Protein AF-A0A847HMD3-F1 (afdb_monomer_lite)

Radius of gyration: 17.91 Å; chains: 1; bounding box: 44×32×48 Å

pLDDT: mean 96.01, std 4.34, range [58.34, 98.62]

Secondary structure (DSSP, 8-state):
-HHHHHHHHHHHHHTTTHHHHHHHHHS---GGGS--HHHHHHHHHHHTTTTTTS-HHHHHHHHHHHHHTT-SSPPP---HHHHHHHHHHHHHHHHHHHHHHHHHHHHHHTT---TTTTTT----SS--HHHHHHHHTT-PPPGGG--SHHHHHHHHHHGGGG---HHHHHHHHHTTHHHHHHTTS---HHHHHHHHHHHHHHHHHHH--

Structure (mmCIF, N/CA/C/O backbone):
data_AF-A0A847HMD3-F1
#
_entry.id   AF-A0A847HMD3-F1
#
loop_
_atom_site.group_PDB
_atom_site.id
_atom_site.type_symbol
_atom_site.label_atom_id
_atom_site.label_alt_id
_atom_site.label_comp_id
_atom_site.label_asym_id
_atom_site.label_entity_id
_atom_site.label_seq_id
_atom_site.pdbx_PDB_ins_code
_atom_site.Cartn_x
_atom_site.Cartn_y
_atom_site.Cartn_z
_atom_site.occupancy
_atom_site.B_iso_or_equiv
_atom_site.auth_seq_id
_atom_site.auth_comp_id
_atom_site.auth_asym_id
_atom_site.auth_atom_id
_atom_site.pdbx_PDB_model_num
ATOM 1 N N . MET A 1 1 ? 3.300 -3.252 -25.009 1.00 58.34 1 MET A N 1
ATOM 2 C CA . MET A 1 1 ? 2.277 -4.109 -24.366 1.00 58.34 1 MET A CA 1
ATOM 3 C C . MET A 1 1 ? 2.834 -5.435 -23.845 1.00 58.34 1 MET A C 1
ATOM 5 O O . MET A 1 1 ? 2.879 -5.593 -22.638 1.00 58.34 1 MET A O 1
ATOM 9 N N . TYR A 1 2 ? 3.293 -6.387 -24.680 1.00 67.75 2 TYR A N 1
ATOM 10 C CA . TYR A 1 2 ? 3.859 -7.655 -24.161 1.00 67.75 2 TYR A CA 1
ATOM 11 C C . TYR A 1 2 ? 5.160 -7.479 -23.364 1.00 67.75 2 TYR A C 1
ATOM 13 O O . TYR A 1 2 ? 5.435 -8.282 -22.480 1.00 67.75 2 TYR A O 1
ATOM 21 N N . ASN A 1 3 ? 5.959 -6.454 -23.680 1.00 87.19 3 ASN A N 1
ATOM 22 C CA . ASN A 1 3 ? 7.186 -6.174 -22.939 1.00 87.19 3 ASN A CA 1
ATOM 23 C C . ASN A 1 3 ? 6.890 -5.548 -21.568 1.00 87.19 3 ASN A C 1
ATOM 25 O O . ASN A 1 3 ? 7.409 -6.023 -20.571 1.00 87.19 3 ASN A O 1
ATOM 29 N N . ASP A 1 4 ? 5.976 -4.575 -21.505 1.00 92.31 4 ASP A N 1
ATOM 30 C CA . ASP A 1 4 ? 5.599 -3.887 -20.256 1.00 92.31 4 ASP A CA 1
ATOM 31 C C . ASP A 1 4 ? 5.065 -4.862 -19.201 1.00 92.31 4 ASP A C 1
ATOM 33 O O . ASP A 1 4 ? 5.473 -4.823 -18.046 1.00 92.31 4 ASP A O 1
ATOM 37 N N . LEU A 1 5 ? 4.219 -5.815 -19.611 1.00 95.19 5 LEU A N 1
ATOM 38 C CA . LEU A 1 5 ? 3.721 -6.852 -18.703 1.00 95.19 5 LEU A CA 1
ATOM 39 C C . LEU A 1 5 ? 4.860 -7.694 -18.114 1.00 95.19 5 LEU A C 1
ATOM 41 O O . LEU A 1 5 ? 4.866 -7.951 -16.916 1.00 95.19 5 LEU A O 1
ATOM 45 N N . ARG A 1 6 ? 5.856 -8.068 -18.925 1.00 96.88 6 ARG A N 1
ATOM 46 C CA . ARG A 1 6 ? 7.016 -8.834 -18.446 1.00 96.88 6 ARG A CA 1
ATOM 47 C C . ARG A 1 6 ? 7.884 -8.017 -17.496 1.00 96.88 6 ARG A C 1
ATOM 49 O O . ARG A 1 6 ? 8.376 -8.562 -16.518 1.00 96.88 6 ARG A O 1
ATOM 56 N N . LEU A 1 7 ? 8.078 -6.726 -17.764 1.00 97.81 7 LEU A N 1
ATOM 57 C CA . LEU A 1 7 ? 8.838 -5.847 -16.871 1.00 97.81 7 LEU A CA 1
ATOM 58 C C . LEU A 1 7 ? 8.126 -5.676 -15.525 1.00 97.81 7 LEU A C 1
ATOM 60 O O . LEU A 1 7 ? 8.775 -5.766 -14.483 1.00 97.81 7 LEU A O 1
ATOM 64 N N . ALA A 1 8 ? 6.800 -5.517 -15.537 1.00 98.00 8 ALA A N 1
ATOM 65 C CA . ALA A 1 8 ? 5.988 -5.497 -14.325 1.00 98.00 8 ALA A CA 1
ATOM 66 C C . ALA A 1 8 ? 6.085 -6.820 -13.543 1.00 98.00 8 ALA A C 1
ATOM 68 O O . ALA A 1 8 ? 6.293 -6.792 -12.333 1.00 98.00 8 ALA A O 1
ATOM 69 N N . GLU A 1 9 ? 6.007 -7.970 -14.221 1.00 97.81 9 GLU A N 1
ATOM 70 C CA . GLU A 1 9 ? 6.179 -9.295 -13.603 1.00 97.81 9 GLU A CA 1
ATOM 71 C C . GLU A 1 9 ? 7.573 -9.470 -12.987 1.00 97.81 9 GLU A C 1
ATOM 73 O O . GLU A 1 9 ? 7.697 -9.992 -11.881 1.00 97.81 9 GLU A O 1
ATOM 78 N N . ILE A 1 10 ? 8.625 -9.011 -13.670 1.00 98.12 10 ILE A N 1
ATOM 79 C CA . ILE A 1 10 ? 9.997 -9.066 -13.153 1.00 98.12 10 ILE A CA 1
ATOM 80 C C . ILE A 1 10 ? 10.134 -8.186 -11.906 1.00 98.12 10 ILE A C 1
ATOM 82 O O . ILE A 1 10 ? 10.692 -8.634 -10.904 1.00 98.12 10 ILE A O 1
ATOM 86 N N . ALA A 1 11 ? 9.611 -6.957 -11.938 1.00 98.50 11 ALA A N 1
ATOM 87 C CA . ALA A 1 11 ? 9.623 -6.075 -10.776 1.00 98.50 11 ALA A CA 1
ATOM 88 C C . ALA A 1 11 ? 8.851 -6.698 -9.599 1.00 98.50 11 ALA A C 1
ATOM 90 O O . ALA A 1 11 ? 9.377 -6.753 -8.490 1.00 98.50 11 ALA A O 1
ATOM 91 N N . ALA A 1 12 ? 7.662 -7.253 -9.853 1.00 98.31 12 ALA A N 1
ATOM 92 C CA . ALA A 1 12 ? 6.852 -7.937 -8.849 1.00 98.31 12 ALA A CA 1
ATOM 93 C C . ALA A 1 12 ? 7.553 -9.173 -8.265 1.00 98.31 12 ALA A C 1
ATOM 95 O O . ALA A 1 12 ? 7.516 -9.380 -7.056 1.00 98.31 12 ALA A O 1
ATOM 96 N N . LEU A 1 13 ? 8.256 -9.963 -9.079 1.00 98.31 13 LEU A N 1
ATOM 97 C CA . LEU A 1 13 ? 8.990 -11.137 -8.601 1.00 98.31 13 LEU A CA 1
ATOM 98 C C . LEU A 1 13 ? 10.129 -10.766 -7.639 1.00 98.31 13 LEU A C 1
ATOM 100 O O . LEU A 1 13 ? 10.436 -11.530 -6.723 1.00 98.31 13 LEU A O 1
ATOM 104 N N . PHE A 1 14 ? 10.771 -9.616 -7.857 1.00 98.44 14 PHE A N 1
ATOM 105 C CA . PHE A 1 14 ? 11.986 -9.243 -7.136 1.00 98.44 14 PHE A CA 1
ATOM 106 C C . PHE A 1 14 ? 11.813 -8.155 -6.073 1.00 98.44 14 PHE A C 1
ATOM 108 O O . PHE A 1 14 ? 12.763 -7.929 -5.321 1.00 98.44 14 PHE A O 1
ATOM 115 N N . HIS A 1 15 ? 10.660 -7.484 -5.983 1.00 98.56 15 HIS A N 1
ATOM 116 C CA . HIS A 1 15 ? 10.526 -6.283 -5.149 1.00 98.56 15 HIS A CA 1
ATOM 117 C C . HIS A 1 15 ? 10.909 -6.502 -3.678 1.00 98.56 15 HIS A C 1
ATOM 119 O O . HIS A 1 15 ? 11.594 -5.667 -3.086 1.00 98.56 15 HIS A O 1
ATOM 125 N N . ASP A 1 16 ? 10.567 -7.670 -3.133 1.00 98.12 16 ASP A N 1
ATOM 126 C CA . ASP A 1 16 ? 10.704 -7.978 -1.711 1.00 98.12 16 ASP A CA 1
ATOM 127 C C . ASP A 1 16 ? 11.886 -8.908 -1.378 1.00 98.12 16 ASP A C 1
ATOM 129 O O . ASP A 1 16 ? 12.006 -9.411 -0.258 1.00 98.12 16 ASP A O 1
ATOM 133 N N . ILE A 1 17 ? 12.834 -9.132 -2.301 1.00 97.88 17 ILE A N 1
ATOM 134 C CA . ILE A 1 17 ? 13.977 -10.029 -2.019 1.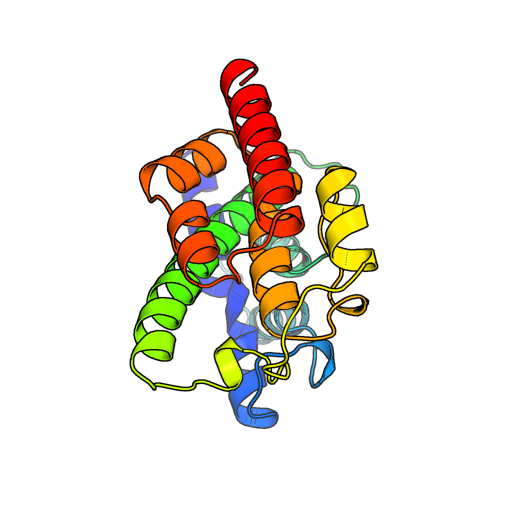00 97.88 17 ILE A CA 1
ATOM 135 C C . ILE A 1 17 ? 14.835 -9.561 -0.833 1.00 97.88 17 ILE A C 1
ATOM 137 O O . ILE A 1 17 ? 15.513 -10.365 -0.188 1.00 97.88 17 ILE A O 1
ATOM 141 N N . GLY A 1 18 ? 14.795 -8.266 -0.507 1.00 97.94 18 GLY A N 1
ATOM 142 C CA . GLY A 1 18 ? 15.459 -7.725 0.676 1.00 97.94 18 GLY A CA 1
ATOM 143 C C . GLY A 1 18 ? 14.906 -8.284 1.991 1.00 97.94 18 GLY A C 1
ATOM 144 O O . GLY A 1 18 ? 15.651 -8.365 2.970 1.00 97.94 18 GLY A O 1
ATOM 145 N N . ARG A 1 19 ? 13.645 -8.742 2.018 1.00 97.19 19 ARG A N 1
ATOM 146 C CA . ARG A 1 19 ? 12.987 -9.306 3.209 1.00 97.19 19 ARG A CA 1
ATOM 147 C C . ARG A 1 19 ? 13.660 -10.572 3.720 1.00 97.19 19 ARG A C 1
ATOM 149 O O . ARG A 1 19 ? 13.710 -10.778 4.933 1.00 97.19 19 ARG A O 1
ATOM 156 N N . PHE A 1 20 ? 14.223 -11.395 2.833 1.00 96.81 20 PHE A N 1
ATOM 157 C CA . PHE A 1 20 ? 14.918 -12.624 3.230 1.00 96.81 20 PHE A CA 1
ATOM 158 C C . PHE A 1 20 ? 16.133 -12.314 4.110 1.00 96.81 20 PHE A C 1
ATOM 160 O O . PHE A 1 20 ? 16.265 -12.851 5.210 1.00 96.81 20 PHE A O 1
ATOM 167 N N . GLU A 1 21 ? 16.988 -11.393 3.664 1.00 97.19 21 GLU A N 1
ATOM 168 C CA . GLU A 1 21 ? 18.159 -10.950 4.427 1.00 97.19 21 GLU A CA 1
ATOM 169 C C . GLU A 1 21 ? 17.758 -10.133 5.659 1.00 97.19 21 GLU A C 1
ATOM 171 O O . GLU A 1 21 ? 18.372 -10.276 6.720 1.00 97.19 21 GLU A O 1
ATOM 176 N N . GLN A 1 22 ? 16.696 -9.327 5.553 1.00 97.38 22 GLN A N 1
ATOM 177 C CA . GLN A 1 22 ? 16.151 -8.564 6.677 1.00 97.38 22 GLN A CA 1
ATOM 178 C C . GLN A 1 22 ? 15.764 -9.503 7.824 1.00 97.38 22 GLN A C 1
ATOM 180 O O . GLN A 1 22 ? 16.230 -9.342 8.957 1.00 97.38 22 GLN A O 1
ATOM 185 N N . PHE A 1 23 ? 14.985 -10.544 7.524 1.00 95.31 23 PHE A N 1
ATOM 186 C CA . PHE A 1 23 ? 14.558 -11.510 8.524 1.00 95.31 23 PHE A CA 1
ATOM 187 C C . PHE A 1 23 ? 15.713 -12.388 9.017 1.00 95.31 23 PHE A C 1
ATOM 189 O O . PHE A 1 23 ? 15.829 -12.613 10.223 1.00 95.31 23 PHE A O 1
ATOM 196 N N . ALA A 1 24 ? 16.597 -12.854 8.128 1.00 96.94 24 ALA A N 1
ATOM 197 C CA . ALA A 1 24 ? 17.736 -13.691 8.506 1.00 96.94 24 ALA A CA 1
ATOM 198 C C . ALA A 1 24 ? 18.663 -12.998 9.519 1.00 96.94 24 ALA A C 1
ATOM 200 O O . ALA A 1 24 ? 19.114 -13.636 10.474 1.00 96.94 24 ALA A O 1
ATOM 201 N N . ARG A 1 25 ? 18.911 -11.693 9.337 1.00 96.81 25 ARG A N 1
ATOM 202 C CA . ARG A 1 25 ? 19.832 -10.908 10.175 1.00 96.81 25 ARG A CA 1
ATOM 203 C C . ARG A 1 25 ? 19.169 -10.301 11.406 1.00 96.81 25 ARG A C 1
ATOM 205 O O . ARG A 1 25 ? 19.783 -10.279 12.468 1.00 96.81 25 ARG A O 1
ATOM 212 N N . HIS A 1 26 ? 17.940 -9.804 11.271 1.00 94.81 26 HIS A N 1
ATOM 213 C CA . HIS A 1 26 ? 17.302 -8.973 12.299 1.00 94.81 26 HIS A CA 1
ATOM 214 C C . HIS A 1 26 ? 16.050 -9.597 12.925 1.00 94.81 26 HIS A C 1
ATOM 216 O O . HIS A 1 26 ? 15.542 -9.055 13.905 1.00 94.81 26 HIS A O 1
ATOM 222 N N . ARG A 1 27 ? 15.547 -10.724 12.394 1.00 92.19 27 ARG A N 1
ATOM 223 C CA . ARG A 1 27 ? 14.331 -11.415 12.875 1.00 92.19 27 ARG A CA 1
ATOM 224 C C . ARG A 1 27 ? 13.102 -10.498 12.951 1.00 92.19 27 ARG A C 1
ATOM 226 O O . ARG A 1 27 ? 12.262 -10.631 13.835 1.00 92.19 27 ARG A O 1
ATOM 233 N N . THR A 1 28 ? 13.005 -9.547 12.027 1.00 92.12 28 THR A N 1
ATOM 234 C CA . THR A 1 28 ? 11.908 -8.579 11.940 1.00 92.12 28 THR A CA 1
ATOM 235 C C . THR A 1 28 ? 11.709 -8.137 10.494 1.00 92.12 28 THR A C 1
ATOM 237 O O . THR A 1 28 ? 12.658 -8.172 9.716 1.00 92.12 28 THR A O 1
ATOM 240 N N . PHE A 1 29 ? 10.496 -7.693 10.161 1.00 92.94 29 PHE A N 1
ATOM 241 C CA . PHE A 1 29 ? 10.168 -7.026 8.894 1.00 92.94 29 PHE A CA 1
ATOM 242 C C . PHE A 1 29 ? 10.073 -5.496 9.037 1.00 92.94 29 PHE A C 1
ATOM 244 O O . PHE A 1 29 ? 9.633 -4.790 8.134 1.00 92.94 29 PHE A O 1
ATOM 251 N N . SER A 1 30 ? 10.460 -4.953 10.195 1.00 92.06 30 SER A N 1
ATOM 252 C CA . SER A 1 30 ? 10.462 -3.510 10.421 1.00 92.06 30 SER A CA 1
ATOM 253 C C . SER A 1 30 ? 11.725 -2.874 9.844 1.00 92.06 30 SER A C 1
ATOM 255 O O . SER A 1 30 ? 12.817 -3.043 10.395 1.00 92.06 30 SER A O 1
ATOM 257 N N . ASP A 1 31 ? 11.568 -2.071 8.792 1.00 93.50 31 ASP A N 1
ATOM 258 C CA . ASP A 1 31 ? 12.662 -1.298 8.189 1.00 93.50 31 ASP A CA 1
ATOM 259 C C . ASP A 1 31 ? 13.308 -0.346 9.202 1.00 93.50 31 ASP A C 1
ATOM 261 O O . ASP A 1 31 ? 14.530 -0.274 9.299 1.00 93.50 31 ASP A O 1
ATOM 265 N N . LYS A 1 32 ? 12.493 0.307 10.043 1.00 91.44 32 LYS A N 1
ATOM 266 C CA . LYS A 1 32 ? 12.955 1.209 11.114 1.00 91.44 32 LYS A CA 1
ATOM 267 C C . LYS A 1 32 ? 13.883 0.516 12.118 1.00 91.44 32 LYS A C 1
ATOM 269 O O . LYS A 1 32 ? 14.771 1.154 12.674 1.00 91.44 32 LYS A O 1
ATOM 274 N N . ARG A 1 33 ? 13.662 -0.776 12.384 1.00 90.94 33 ARG A N 1
ATOM 275 C CA . ARG A 1 33 ? 14.476 -1.582 13.312 1.00 90.94 33 ARG A CA 1
ATOM 276 C C . ARG A 1 33 ? 15.608 -2.342 12.614 1.00 90.94 33 ARG A C 1
ATOM 278 O O . ARG A 1 33 ? 16.330 -3.083 13.281 1.00 90.94 33 ARG A O 1
ATOM 285 N N . SER A 1 34 ? 15.739 -2.205 11.297 1.00 94.81 34 SER A N 1
ATOM 286 C CA . SER A 1 34 ? 16.724 -2.916 10.483 1.00 94.81 34 SER A CA 1
ATOM 287 C C . SER A 1 34 ? 17.268 -2.001 9.378 1.00 94.81 34 SER A C 1
ATOM 289 O O . SER A 1 34 ? 17.936 -1.015 9.679 1.00 94.81 34 SER A O 1
ATOM 291 N N . PHE A 1 35 ? 17.006 -2.324 8.115 1.00 96.62 35 PHE A N 1
ATOM 292 C CA . PHE A 1 35 ? 17.346 -1.535 6.940 1.00 96.62 35 PHE A CA 1
ATOM 293 C C . PHE A 1 35 ? 16.141 -1.466 5.998 1.00 96.62 35 PHE A C 1
ATOM 295 O O . PHE A 1 35 ? 15.247 -2.309 6.065 1.00 96.62 35 PHE A O 1
ATOM 302 N N . ASN A 1 36 ? 16.133 -0.478 5.099 1.00 97.38 36 ASN A N 1
ATOM 303 C CA . ASN A 1 36 ? 15.136 -0.390 4.034 1.00 97.38 36 ASN A CA 1
ATOM 304 C C . ASN A 1 36 ? 15.282 -1.605 3.096 1.00 97.38 36 ASN A C 1
ATOM 306 O O . ASN A 1 36 ? 16.306 -1.758 2.421 1.00 97.38 36 ASN A O 1
ATOM 310 N N . HIS A 1 37 ? 14.277 -2.483 3.091 1.00 98.12 37 HIS A N 1
ATOM 311 C CA . HIS A 1 37 ? 14.321 -3.751 2.358 1.00 98.12 37 HIS A CA 1
ATOM 312 C C . HIS A 1 37 ? 14.329 -3.548 0.838 1.00 98.12 37 HIS A C 1
ATOM 314 O O . HIS A 1 37 ? 15.051 -4.267 0.150 1.00 98.12 37 HIS A O 1
ATOM 320 N N . ALA A 1 38 ? 13.606 -2.551 0.327 1.00 98.06 38 ALA A N 1
ATOM 321 C CA . ALA A 1 38 ? 13.556 -2.219 -1.093 1.00 98.06 38 ALA A CA 1
ATOM 322 C C . ALA A 1 38 ? 14.940 -1.814 -1.624 1.00 98.06 38 ALA A C 1
ATOM 324 O O . ALA A 1 38 ? 15.466 -2.409 -2.568 1.00 98.06 38 ALA A O 1
ATOM 325 N N . ALA A 1 39 ? 15.586 -0.856 -0.952 1.00 97.75 39 ALA A N 1
ATOM 326 C CA . ALA A 1 39 ? 16.922 -0.381 -1.304 1.00 97.75 39 ALA A CA 1
ATOM 327 C C . ALA A 1 39 ? 17.977 -1.493 -1.187 1.00 97.75 39 ALA A C 1
ATOM 329 O O . ALA A 1 39 ? 18.839 -1.639 -2.056 1.00 97.75 39 ALA A O 1
ATOM 330 N N . PHE A 1 40 ? 17.895 -2.313 -0.135 1.00 98.31 40 PHE A N 1
ATOM 331 C CA . PHE A 1 40 ? 18.789 -3.457 0.025 1.00 98.31 40 PHE A CA 1
ATOM 332 C C . PHE A 1 40 ? 18.581 -4.501 -1.084 1.00 98.31 40 PHE A C 1
ATOM 334 O O . PHE A 1 40 ? 19.558 -4.995 -1.647 1.00 98.31 40 PHE A O 1
ATOM 341 N N . GLY A 1 41 ? 17.326 -4.806 -1.430 1.00 98.25 41 GLY A N 1
ATOM 342 C CA . GLY A 1 41 ? 16.969 -5.731 -2.506 1.00 98.25 41 GLY A CA 1
ATOM 343 C C . GLY A 1 41 ? 17.530 -5.290 -3.857 1.00 98.25 41 GLY A C 1
ATOM 344 O O . GLY A 1 41 ? 18.188 -6.079 -4.533 1.00 98.25 41 GLY A O 1
ATOM 345 N N . VAL A 1 42 ? 17.404 -4.006 -4.201 1.00 98.31 42 VAL A N 1
ATOM 346 C CA . VAL A 1 42 ? 18.059 -3.427 -5.390 1.00 98.31 42 VAL A CA 1
ATOM 347 C C . VAL A 1 42 ? 19.574 -3.647 -5.362 1.00 98.31 42 VAL A C 1
ATOM 349 O O . VAL A 1 42 ? 20.151 -4.082 -6.358 1.00 98.31 42 VAL A O 1
ATOM 352 N N . GLY A 1 43 ? 20.224 -3.419 -4.217 1.00 98.31 43 GLY A N 1
ATOM 353 C CA . GLY A 1 43 ? 21.656 -3.683 -4.058 1.00 98.31 43 GLY A CA 1
ATOM 354 C C . GLY A 1 43 ? 22.031 -5.148 -4.318 1.00 98.31 43 GLY A C 1
ATOM 355 O O . GLY A 1 43 ? 23.061 -5.419 -4.938 1.00 98.31 43 GLY A O 1
ATOM 356 N N . VAL A 1 44 ? 21.184 -6.097 -3.903 1.00 98.12 44 VAL A N 1
ATOM 357 C CA . VAL A 1 44 ? 21.357 -7.529 -4.201 1.00 98.12 44 VAL A CA 1
ATOM 358 C C . VAL A 1 44 ? 21.220 -7.805 -5.699 1.00 98.12 44 VAL A C 1
ATOM 360 O O . VAL A 1 44 ? 22.060 -8.525 -6.242 1.00 98.12 44 VAL A O 1
ATOM 363 N N . LEU A 1 45 ? 20.221 -7.230 -6.376 1.00 98.31 45 LEU A N 1
ATOM 364 C CA . LEU A 1 45 ? 20.034 -7.408 -7.823 1.00 98.31 45 LEU A CA 1
ATOM 365 C C . LEU A 1 45 ? 21.242 -6.911 -8.620 1.00 98.31 45 LEU A C 1
ATOM 367 O O . LEU A 1 45 ? 21.738 -7.632 -9.486 1.00 98.31 45 LEU A O 1
ATOM 371 N N . ILE A 1 46 ? 21.730 -5.710 -8.290 1.00 97.88 46 ILE A N 1
ATOM 372 C CA . ILE A 1 46 ? 22.880 -5.081 -8.952 1.00 97.88 46 ILE A CA 1
ATOM 373 C C . ILE A 1 46 ? 24.146 -5.904 -8.710 1.00 97.88 46 ILE A C 1
ATOM 375 O O . ILE A 1 46 ? 24.848 -6.245 -9.654 1.00 97.88 46 ILE A O 1
ATOM 379 N N . LYS A 1 47 ? 24.427 -6.278 -7.456 1.00 98.12 47 LYS A N 1
ATOM 380 C CA . LYS A 1 47 ? 25.645 -7.022 -7.099 1.00 98.12 47 LYS A CA 1
ATOM 381 C C . LYS A 1 47 ? 25.760 -8.375 -7.813 1.00 98.12 47 LYS A C 1
ATOM 383 O O . LYS A 1 47 ? 26.873 -8.859 -7.997 1.00 98.12 47 LYS A O 1
ATOM 388 N N . ASN A 1 48 ? 24.633 -9.007 -8.137 1.00 98.00 48 ASN A N 1
ATOM 389 C CA . ASN A 1 48 ? 24.594 -10.341 -8.739 1.00 98.00 48 ASN A CA 1
ATOM 390 C C . ASN A 1 48 ? 24.265 -10.316 -10.241 1.00 98.00 48 ASN A C 1
ATOM 392 O O . ASN A 1 48 ? 23.972 -11.371 -10.800 1.00 98.00 48 ASN A O 1
ATOM 396 N N . ASP A 1 49 ? 24.269 -9.140 -10.882 1.00 97.25 49 ASP A N 1
ATOM 397 C CA . ASP A 1 49 ? 24.009 -8.976 -12.319 1.00 97.25 49 ASP A CA 1
ATOM 398 C C . ASP A 1 49 ? 22.703 -9.651 -12.794 1.00 97.25 49 ASP A C 1
ATOM 400 O O . ASP A 1 49 ? 22.601 -10.138 -13.926 1.00 97.25 49 ASP A O 1
ATOM 404 N N . VAL A 1 50 ? 21.676 -9.682 -11.930 1.00 98.12 50 VAL A N 1
ATOM 405 C CA . VAL A 1 50 ? 20.432 -10.446 -12.161 1.00 98.12 50 VAL A CA 1
ATOM 406 C C . VAL A 1 50 ? 19.702 -9.963 -13.416 1.00 98.12 50 VAL A C 1
ATOM 408 O O . VAL A 1 50 ? 19.148 -10.764 -14.168 1.00 98.12 50 VAL A O 1
ATOM 411 N N . LEU A 1 51 ? 19.736 -8.653 -13.666 1.00 97.62 51 LEU A N 1
ATOM 412 C CA . LEU A 1 51 ? 19.035 -8.004 -14.775 1.00 97.62 51 LEU A CA 1
ATOM 413 C C . LEU A 1 51 ? 19.920 -7.808 -16.021 1.00 97.62 51 LEU A C 1
ATOM 415 O O . LEU A 1 51 ? 19.491 -7.169 -16.976 1.00 97.62 51 LEU A O 1
ATOM 419 N N . SER A 1 52 ? 21.130 -8.382 -16.052 1.00 96.94 52 SER A N 1
ATOM 420 C CA . SER A 1 52 ? 22.145 -8.157 -17.104 1.00 96.94 52 SER A CA 1
ATOM 421 C C . SER A 1 52 ? 21.713 -8.513 -18.530 1.00 96.94 52 SER A C 1
ATOM 423 O O . SER A 1 52 ? 22.332 -8.068 -19.495 1.00 96.94 52 SER A O 1
ATOM 425 N N . ARG A 1 53 ? 20.656 -9.318 -18.685 1.00 96.12 53 ARG A N 1
ATOM 426 C CA . ARG A 1 53 ? 20.094 -9.698 -19.992 1.00 96.12 53 ARG A CA 1
ATOM 427 C C . ARG A 1 53 ? 19.092 -8.687 -20.551 1.00 96.12 53 ARG A C 1
ATOM 429 O O . ARG A 1 53 ? 18.673 -8.849 -21.693 1.00 96.12 53 ARG A O 1
ATOM 436 N N . LEU A 1 54 ? 18.684 -7.704 -19.753 1.00 96.81 54 LEU A N 1
ATOM 437 C CA . LEU A 1 54 ? 17.733 -6.667 -20.140 1.00 96.81 54 LEU A CA 1
ATOM 438 C C . LEU A 1 54 ? 18.464 -5.435 -20.682 1.00 96.81 54 LEU A C 1
ATOM 440 O O . LEU A 1 54 ? 19.627 -5.189 -20.349 1.00 96.81 54 LEU A O 1
ATOM 444 N N . GLY A 1 55 ? 17.777 -4.640 -21.498 1.00 97.00 55 GLY A N 1
ATOM 445 C CA . GLY A 1 55 ? 18.276 -3.342 -21.943 1.00 97.00 55 GLY A CA 1
ATOM 446 C C . GLY A 1 55 ? 18.442 -2.366 -20.775 1.00 97.00 55 GLY A C 1
ATOM 447 O O . GLY A 1 55 ? 17.768 -2.483 -19.757 1.00 97.00 55 GLY A O 1
ATOM 448 N N . ILE A 1 56 ? 19.321 -1.371 -20.926 1.00 96.69 56 ILE A N 1
ATOM 449 C CA . ILE A 1 56 ? 19.648 -0.404 -19.857 1.00 96.69 56 ILE A CA 1
ATOM 450 C C . ILE A 1 56 ? 18.385 0.264 -19.293 1.00 96.69 56 ILE A C 1
ATOM 452 O O . ILE A 1 56 ? 18.212 0.325 -18.080 1.00 96.69 56 ILE A O 1
ATOM 456 N N . PHE A 1 57 ? 17.475 0.689 -20.171 1.00 97.06 57 PHE A N 1
ATOM 457 C CA . PHE A 1 57 ? 16.209 1.302 -19.772 1.00 97.06 57 PHE A CA 1
ATOM 458 C C . PHE A 1 57 ? 15.314 0.352 -18.961 1.00 97.06 57 PHE A C 1
ATOM 460 O O . PHE A 1 57 ? 14.724 0.744 -17.963 1.00 97.06 57 PHE A O 1
ATOM 467 N N . GLU A 1 58 ? 15.234 -0.918 -19.357 1.00 97.88 58 GLU A N 1
ATOM 468 C CA . GLU A 1 58 ? 14.422 -1.927 -18.670 1.00 97.88 58 GLU A CA 1
ATOM 469 C C . GLU A 1 58 ? 14.968 -2.214 -17.266 1.00 97.88 58 GLU A C 1
ATOM 471 O O . GLU A 1 58 ? 14.202 -2.328 -16.308 1.00 97.88 58 GLU A O 1
ATOM 476 N N . GLN A 1 59 ? 16.298 -2.283 -17.134 1.00 98.06 59 GLN A N 1
ATOM 477 C CA . GLN A 1 59 ? 16.962 -2.418 -15.838 1.00 98.06 59 GLN A CA 1
ATOM 478 C C . GLN A 1 59 ? 16.662 -1.216 -14.939 1.00 98.06 59 GLN A C 1
ATOM 480 O O . GLN A 1 59 ? 16.289 -1.403 -13.782 1.00 98.06 59 GLN A O 1
ATOM 485 N N . GLU A 1 60 ? 16.793 0.003 -15.471 1.00 97.56 60 GLU A N 1
ATOM 486 C CA . GLU A 1 60 ? 16.495 1.237 -14.740 1.00 97.56 60 GLU A CA 1
ATOM 487 C C . GLU A 1 60 ? 15.038 1.269 -14.269 1.00 97.56 60 GLU A C 1
ATOM 489 O O . GLU A 1 60 ? 14.783 1.517 -13.091 1.00 97.56 60 GLU A O 1
ATOM 494 N N . LEU A 1 61 ? 14.093 0.946 -15.152 1.00 98.00 61 LEU A N 1
ATOM 495 C CA . LEU A 1 61 ? 12.667 0.900 -14.844 1.00 98.00 61 LEU A CA 1
ATOM 496 C C . LEU A 1 61 ? 12.360 -0.082 -13.709 1.00 98.00 61 LEU A C 1
ATOM 498 O O . LEU A 1 61 ? 11.651 0.278 -12.764 1.00 98.00 61 LEU A O 1
ATOM 502 N N . ILE A 1 62 ? 12.917 -1.296 -13.753 1.00 98.44 62 ILE A N 1
ATOM 503 C CA . ILE A 1 62 ? 12.736 -2.296 -12.689 1.00 98.44 62 ILE A CA 1
ATOM 504 C C . ILE A 1 62 ? 13.366 -1.808 -11.381 1.00 98.44 62 ILE A C 1
ATOM 506 O O . ILE A 1 62 ? 12.720 -1.859 -10.335 1.00 98.44 62 ILE A O 1
ATOM 510 N N . ILE A 1 63 ? 14.599 -1.297 -11.429 1.00 98.31 63 ILE A N 1
ATOM 511 C CA . ILE A 1 63 ? 15.316 -0.804 -10.247 1.00 98.31 63 ILE A CA 1
ATOM 512 C C . ILE A 1 63 ? 14.557 0.347 -9.584 1.00 98.31 63 ILE A C 1
ATOM 514 O O . ILE A 1 63 ? 14.387 0.329 -8.367 1.00 98.31 63 ILE A O 1
ATOM 518 N N . LYS A 1 64 ? 14.074 1.318 -10.365 1.00 98.00 64 LYS A N 1
ATOM 519 C CA . LYS A 1 64 ? 13.293 2.458 -9.868 1.00 98.00 64 LYS A CA 1
ATOM 520 C C . LYS A 1 64 ? 11.915 2.057 -9.354 1.00 98.00 64 LYS A C 1
ATOM 522 O O . LYS A 1 64 ? 11.423 2.685 -8.422 1.00 98.00 64 LYS A O 1
ATOM 527 N N . SER A 1 65 ? 11.296 1.035 -9.947 1.00 98.25 65 SER A N 1
ATOM 528 C CA . SER A 1 65 ? 10.027 0.481 -9.460 1.00 98.25 65 SER A CA 1
ATOM 529 C C . SER A 1 65 ? 10.213 -0.181 -8.101 1.00 98.25 65 SER A C 1
ATOM 531 O O . SER A 1 65 ? 9.487 0.122 -7.157 1.00 98.25 65 SER A O 1
ATOM 533 N N . ILE A 1 66 ? 11.232 -1.033 -7.975 1.00 98.56 66 ILE A N 1
ATOM 534 C CA . ILE A 1 66 ? 11.529 -1.719 -6.718 1.00 98.56 66 ILE A CA 1
ATOM 535 C C . ILE A 1 66 ? 11.997 -0.722 -5.660 1.00 98.56 66 ILE A C 1
ATOM 537 O O . ILE A 1 66 ? 11.526 -0.792 -4.536 1.00 98.56 66 ILE A O 1
ATOM 541 N N . SER A 1 67 ? 12.888 0.221 -5.960 1.00 97.50 67 SER A N 1
ATOM 542 C CA . SER A 1 67 ? 13.446 1.104 -4.926 1.00 97.50 67 SER A CA 1
ATOM 543 C C . SER A 1 67 ? 12.408 2.006 -4.254 1.00 97.50 67 SER A C 1
ATOM 545 O O . SER A 1 67 ? 12.619 2.388 -3.104 1.00 97.50 67 SER A O 1
ATOM 547 N N . SER A 1 68 ? 11.302 2.329 -4.934 1.00 96.94 68 SER A N 1
ATOM 548 C CA . SER A 1 68 ? 10.271 3.240 -4.431 1.00 96.94 68 SER A CA 1
ATOM 549 C C . SER A 1 68 ? 8.989 2.557 -3.943 1.00 96.94 68 SER A C 1
ATOM 551 O O . SER A 1 68 ? 8.081 3.244 -3.463 1.00 96.94 68 SER A O 1
ATOM 553 N N . HIS A 1 69 ? 8.885 1.223 -4.006 1.00 97.50 69 HIS A N 1
ATOM 554 C CA . HIS A 1 69 ? 7.624 0.541 -3.682 1.00 97.50 69 HIS A CA 1
ATOM 555 C C . HIS A 1 69 ? 7.202 0.694 -2.209 1.00 97.50 69 HIS A C 1
ATOM 557 O O . HIS A 1 69 ? 6.011 0.772 -1.930 1.00 97.50 69 HIS A O 1
ATOM 563 N N . ASN A 1 70 ? 8.153 0.840 -1.278 1.00 95.62 70 ASN A N 1
ATOM 564 C CA . ASN A 1 70 ? 7.876 1.026 0.152 1.00 95.62 70 ASN A CA 1
ATOM 565 C C . ASN A 1 70 ? 7.933 2.493 0.628 1.00 95.62 70 ASN A C 1
ATOM 567 O O . ASN A 1 70 ? 7.853 2.749 1.831 1.00 95.62 70 ASN A O 1
ATOM 571 N N . MET A 1 71 ? 8.127 3.460 -0.277 1.00 94.88 71 MET A N 1
ATOM 572 C CA . MET A 1 71 ? 8.203 4.879 0.093 1.00 94.88 71 MET A CA 1
ATOM 573 C C . MET A 1 71 ? 6.834 5.419 0.519 1.00 94.88 71 MET A C 1
ATOM 575 O O . MET A 1 71 ? 5.803 4.906 0.093 1.00 94.88 71 MET A O 1
ATOM 579 N N . LEU A 1 72 ? 6.803 6.465 1.344 1.00 91.56 72 LEU A N 1
ATOM 580 C CA . LEU A 1 72 ? 5.538 7.118 1.692 1.00 91.56 72 LEU A CA 1
ATOM 581 C C . LEU A 1 72 ? 4.918 7.787 0.458 1.00 91.56 72 LEU A C 1
ATOM 583 O O . LEU A 1 72 ? 3.772 7.518 0.126 1.00 91.56 72 LEU A O 1
ATOM 587 N N . GLU A 1 73 ? 5.722 8.580 -0.244 1.00 92.31 73 GLU A N 1
ATOM 588 C CA . GLU A 1 73 ? 5.359 9.270 -1.479 1.00 92.31 73 GLU A CA 1
ATOM 589 C C . GLU A 1 73 ? 6.322 8.846 -2.587 1.00 92.31 73 GLU A C 1
ATOM 591 O O . GLU A 1 73 ? 7.497 8.556 -2.332 1.00 92.31 73 GLU A O 1
ATOM 596 N N . LEU A 1 74 ? 5.822 8.785 -3.820 1.00 93.56 74 LEU A N 1
ATOM 597 C CA . LEU A 1 74 ? 6.677 8.561 -4.978 1.00 93.56 74 LEU A CA 1
ATOM 598 C C . LEU A 1 74 ? 7.483 9.832 -5.286 1.00 93.56 74 LEU A C 1
ATOM 600 O O . LEU A 1 74 ? 6.927 10.926 -5.199 1.00 93.56 74 LEU A O 1
ATOM 604 N N . PRO A 1 75 ? 8.767 9.705 -5.664 1.00 90.31 75 PRO A N 1
ATOM 605 C CA . PRO A 1 75 ? 9.526 10.844 -6.161 1.00 90.31 75 PRO A CA 1
ATOM 606 C C . PRO A 1 75 ? 8.939 11.344 -7.486 1.00 90.31 75 PRO A C 1
ATOM 608 O O . PRO A 1 75 ? 8.313 10.575 -8.222 1.00 90.31 75 PRO A O 1
ATOM 611 N N . ASP A 1 76 ? 9.211 12.607 -7.815 1.00 92.19 76 ASP A N 1
ATOM 612 C CA . ASP A 1 76 ? 8.965 13.125 -9.158 1.00 92.19 76 ASP A CA 1
ATOM 613 C C . ASP A 1 76 ? 9.728 12.261 -10.172 1.00 92.19 76 ASP A C 1
ATOM 615 O O . ASP A 1 76 ? 10.942 12.064 -10.071 1.00 92.19 76 ASP A O 1
ATOM 619 N N . GLU A 1 77 ? 8.999 11.710 -11.135 1.00 95.56 77 GLU A N 1
ATOM 620 C CA . GLU A 1 77 ? 9.543 10.890 -12.210 1.00 95.56 77 GLU A CA 1
ATOM 621 C C . GLU A 1 77 ? 9.014 11.449 -13.519 1.00 95.56 77 GLU A C 1
ATOM 623 O O . GLU A 1 77 ? 7.799 11.568 -13.682 1.00 95.56 77 GLU A O 1
ATOM 628 N N . ASP A 1 78 ? 9.919 11.787 -14.433 1.00 93.62 78 ASP A N 1
ATOM 629 C CA . ASP A 1 78 ? 9.592 12.378 -15.727 1.00 93.62 78 ASP A CA 1
ATOM 630 C C . ASP A 1 78 ? 9.129 11.299 -16.715 1.00 93.62 78 ASP A C 1
ATOM 632 O O . ASP A 1 78 ? 8.187 11.520 -17.485 1.00 93.62 78 ASP A O 1
ATOM 636 N N . ASP A 1 79 ? 9.727 10.104 -16.655 1.00 96.94 79 ASP A N 1
ATOM 637 C CA . ASP A 1 79 ? 9.409 9.007 -17.564 1.00 96.94 79 ASP A CA 1
ATOM 638 C C . ASP A 1 79 ? 8.057 8.361 -17.222 1.00 96.94 79 ASP A C 1
ATOM 640 O O . ASP A 1 79 ? 7.848 7.774 -16.155 1.00 96.94 79 ASP A O 1
ATOM 644 N N . GLU A 1 80 ? 7.111 8.438 -18.162 1.00 96.38 80 GLU A N 1
ATOM 645 C CA . GLU A 1 80 ? 5.753 7.935 -17.943 1.00 96.38 80 GLU A CA 1
ATOM 646 C C . GLU A 1 80 ? 5.697 6.418 -17.743 1.00 96.38 80 GLU A C 1
ATOM 648 O O . GLU A 1 80 ? 4.830 5.926 -17.016 1.00 96.38 80 GLU A O 1
ATOM 653 N N . SER A 1 81 ? 6.617 5.674 -18.364 1.00 96.25 81 SER A N 1
ATOM 654 C CA . SER A 1 81 ? 6.668 4.216 -18.258 1.00 96.25 81 SER A CA 1
ATOM 655 C C . SER A 1 81 ? 7.183 3.806 -16.886 1.00 96.25 81 SER A C 1
ATOM 657 O O . SER A 1 81 ? 6.597 2.924 -16.257 1.00 96.25 81 SER A O 1
ATOM 659 N N . VAL A 1 82 ? 8.227 4.465 -16.382 1.00 97.88 82 VAL A N 1
ATOM 660 C CA . VAL A 1 82 ? 8.740 4.223 -15.026 1.00 97.88 82 VAL A CA 1
ATOM 661 C C . VAL A 1 82 ? 7.675 4.581 -13.990 1.00 97.88 82 VAL A C 1
ATOM 663 O O . VAL A 1 82 ? 7.346 3.754 -13.135 1.00 97.88 82 VAL A O 1
ATOM 666 N N . ARG A 1 83 ? 7.058 5.761 -14.122 1.00 97.69 83 ARG A N 1
ATOM 667 C CA . ARG A 1 83 ? 5.979 6.221 -13.236 1.00 97.69 83 ARG A CA 1
ATOM 668 C C . ARG A 1 83 ? 4.791 5.256 -13.228 1.00 97.69 83 ARG A C 1
ATOM 670 O O . ARG A 1 83 ? 4.221 4.983 -12.171 1.00 97.69 83 ARG A O 1
ATOM 677 N N . LEU A 1 84 ? 4.421 4.702 -14.385 1.00 97.38 84 LEU A N 1
ATOM 678 C CA . LEU A 1 84 ? 3.385 3.673 -14.489 1.00 97.38 84 LEU A CA 1
ATOM 679 C C . LEU A 1 84 ? 3.749 2.414 -13.685 1.00 97.38 84 LEU A C 1
ATOM 681 O O . LEU A 1 84 ? 2.918 1.934 -12.916 1.00 97.38 84 LEU A O 1
ATOM 685 N N . HIS A 1 85 ? 4.971 1.895 -13.831 1.00 98.19 85 HIS A N 1
ATOM 686 C CA . HIS A 1 85 ? 5.393 0.652 -13.172 1.00 98.19 85 HIS A CA 1
ATOM 687 C C . HIS A 1 85 ? 5.582 0.812 -11.660 1.00 98.19 85 HIS A C 1
ATOM 689 O O . HIS A 1 85 ? 5.187 -0.077 -10.908 1.00 98.19 85 HIS A O 1
ATOM 695 N N . GLN A 1 86 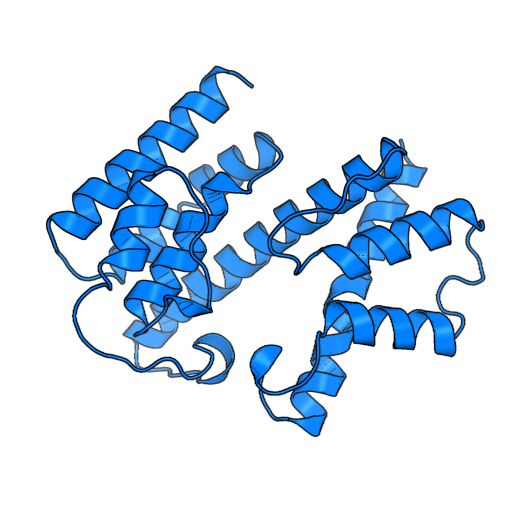? 6.082 1.962 -11.203 1.00 98.31 86 GLN A N 1
ATOM 696 C CA . GLN A 1 86 ? 6.143 2.307 -9.779 1.00 98.31 86 GLN A CA 1
ATOM 697 C C . GLN A 1 86 ? 4.757 2.259 -9.131 1.00 98.31 86 GLN A C 1
ATOM 699 O O . GLN A 1 86 ? 4.550 1.591 -8.117 1.00 98.31 86 GLN A O 1
ATOM 704 N N . ARG A 1 87 ? 3.783 2.936 -9.747 1.00 98.25 87 ARG A N 1
ATOM 705 C CA . ARG A 1 87 ? 2.398 2.973 -9.262 1.00 98.25 87 ARG A CA 1
ATOM 706 C C . ARG A 1 87 ? 1.748 1.592 -9.311 1.00 98.25 87 ARG A C 1
ATOM 708 O O . ARG A 1 87 ? 1.032 1.224 -8.385 1.00 98.25 87 ARG A O 1
ATOM 715 N N . LEU A 1 88 ? 1.997 0.831 -10.380 1.00 98.25 88 LEU A N 1
ATOM 716 C CA . LEU A 1 88 ? 1.428 -0.504 -10.565 1.00 98.25 88 LEU A CA 1
ATOM 717 C C . LEU A 1 88 ? 1.940 -1.478 -9.502 1.00 98.25 88 LEU A C 1
ATOM 719 O O . LEU A 1 88 ? 1.139 -2.181 -8.891 1.00 98.25 88 LEU A O 1
ATOM 723 N N . LEU A 1 89 ? 3.254 -1.488 -9.261 1.00 98.62 89 LEU A N 1
ATOM 724 C CA . 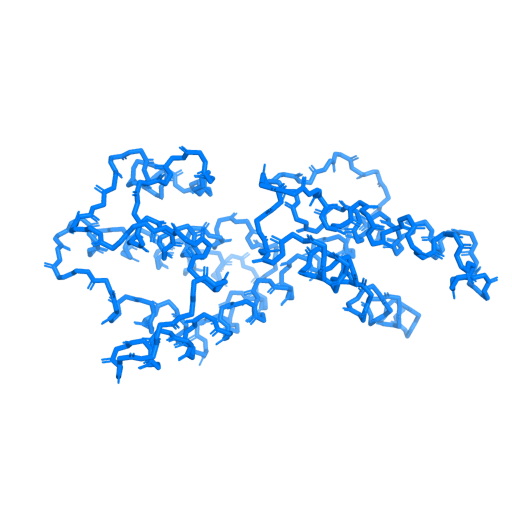LEU A 1 89 ? 3.874 -2.353 -8.263 1.00 98.62 89 LEU A CA 1
ATOM 725 C C . LEU A 1 89 ? 3.355 -2.040 -6.855 1.00 98.62 89 LEU A C 1
ATOM 727 O O . LEU A 1 89 ? 2.972 -2.958 -6.140 1.00 98.62 89 LEU A O 1
ATOM 731 N N . ARG A 1 90 ? 3.262 -0.754 -6.486 1.00 98.25 90 ARG A N 1
ATOM 732 C CA . ARG A 1 90 ? 2.722 -0.324 -5.183 1.00 98.25 90 ARG A CA 1
ATOM 733 C C . ARG A 1 90 ? 1.280 -0.765 -4.964 1.00 98.25 90 ARG A C 1
ATOM 735 O O . ARG A 1 90 ? 0.922 -1.185 -3.870 1.00 98.25 90 ARG A O 1
ATOM 742 N N . ASP A 1 91 ? 0.434 -0.619 -5.977 1.00 98.50 91 ASP A N 1
ATOM 743 C CA . ASP A 1 91 ? -0.969 -1.025 -5.887 1.00 98.50 91 ASP A CA 1
ATOM 744 C C . ASP A 1 91 ? -1.114 -2.551 -5.778 1.00 98.50 91 ASP A C 1
ATOM 746 O O . ASP A 1 91 ? -1.936 -3.034 -4.997 1.00 98.50 91 ASP A O 1
ATOM 750 N N . ALA A 1 92 ? -0.317 -3.304 -6.542 1.00 98.31 92 ALA A N 1
ATOM 751 C CA . ALA A 1 92 ? -0.305 -4.763 -6.492 1.00 98.31 92 ALA A CA 1
ATOM 752 C C . ALA A 1 92 ? 0.180 -5.281 -5.128 1.00 98.31 92 ALA A C 1
ATOM 754 O O . ALA A 1 92 ? -0.485 -6.127 -4.534 1.00 98.31 92 ALA A O 1
ATOM 755 N N . ASP A 1 93 ? 1.268 -4.718 -4.601 1.00 98.56 93 ASP A N 1
ATOM 756 C CA . ASP A 1 93 ? 1.811 -5.072 -3.287 1.00 98.56 93 ASP A CA 1
ATOM 757 C C . ASP A 1 93 ? 0.795 -4.806 -2.161 1.00 98.56 93 ASP A C 1
ATOM 759 O O . ASP A 1 93 ? 0.502 -5.687 -1.356 1.00 98.56 93 ASP A O 1
ATOM 763 N N . LYS A 1 94 ? 0.113 -3.649 -2.166 1.00 98.31 94 LYS A N 1
ATOM 764 C CA . LYS A 1 94 ? -0.974 -3.375 -1.203 1.00 98.31 94 LYS A CA 1
ATOM 765 C C . LYS A 1 94 ? -2.084 -4.428 -1.245 1.00 98.31 94 LYS A C 1
ATOM 767 O O . LYS A 1 94 ? -2.578 -4.823 -0.190 1.00 98.31 94 LYS A O 1
ATOM 772 N N . LEU A 1 95 ? -2.490 -4.887 -2.435 1.00 98.44 95 LEU A N 1
ATOM 773 C CA . LEU A 1 95 ? -3.492 -5.955 -2.574 1.00 98.44 95 LEU A CA 1
ATOM 774 C C . LEU A 1 95 ? -3.025 -7.276 -1.964 1.00 98.44 95 LEU A C 1
ATOM 776 O O . LEU A 1 95 ? -3.828 -7.946 -1.303 1.00 98.44 95 LEU A O 1
ATOM 780 N N . ASP A 1 96 ? -1.758 -7.628 -2.152 1.00 97.81 96 ASP A N 1
ATOM 781 C CA . ASP A 1 96 ? -1.173 -8.836 -1.574 1.00 97.81 96 ASP A CA 1
ATOM 782 C C . ASP A 1 96 ? -1.033 -8.710 -0.053 1.00 97.81 96 ASP A C 1
ATOM 784 O O . ASP A 1 96 ? -1.414 -9.627 0.681 1.00 97.81 96 ASP A O 1
ATOM 788 N N . ILE A 1 97 ? -0.611 -7.550 0.455 1.00 97.56 97 ILE A N 1
ATOM 789 C CA . ILE A 1 97 ? -0.549 -7.300 1.897 1.00 97.56 97 ILE A CA 1
ATOM 790 C C . ILE A 1 97 ? -1.949 -7.352 2.512 1.00 97.56 97 ILE A C 1
ATOM 792 O O . ILE A 1 97 ? -2.127 -8.032 3.522 1.00 97.56 97 ILE A O 1
ATOM 796 N N . TRP A 1 98 ? -2.961 -6.707 1.919 1.00 98.50 98 TRP A N 1
ATOM 797 C CA . TRP A 1 98 ? -4.341 -6.782 2.416 1.00 98.50 98 TRP A CA 1
ATOM 798 C C . TRP A 1 98 ? -4.853 -8.220 2.480 1.00 98.50 98 TRP A C 1
ATOM 800 O O . TRP A 1 98 ? -5.516 -8.595 3.451 1.00 98.50 98 TRP A O 1
ATOM 810 N N . TRP A 1 99 ? -4.518 -9.049 1.491 1.00 97.81 99 TRP A N 1
ATOM 811 C CA . TRP A 1 99 ? -4.833 -10.473 1.535 1.00 97.81 99 TRP A CA 1
ATOM 812 C C . TRP A 1 99 ? -4.172 -11.172 2.732 1.00 97.81 99 TRP A C 1
ATOM 814 O O . TRP A 1 99 ? -4.867 -11.824 3.512 1.00 97.81 99 TRP A O 1
ATOM 824 N N . VAL A 1 100 ? -2.862 -10.986 2.916 1.00 97.12 100 VAL A N 1
ATOM 825 C CA . VAL A 1 100 ? -2.096 -11.607 4.010 1.00 97.12 100 VAL A CA 1
ATOM 826 C C . VAL A 1 100 ? -2.600 -11.156 5.381 1.00 97.12 100 VAL A C 1
ATOM 828 O O . VAL A 1 100 ? -2.827 -11.986 6.260 1.00 97.12 100 VAL A O 1
ATOM 831 N N . VAL A 1 101 ? -2.792 -9.851 5.590 1.00 96.69 101 VAL A N 1
ATOM 832 C CA . VAL A 1 101 ? -3.175 -9.315 6.908 1.00 96.69 101 VAL A CA 1
ATOM 833 C C . VAL A 1 101 ? -4.613 -9.666 7.271 1.00 96.69 101 VAL A C 1
ATOM 835 O O . VAL A 1 101 ? -4.889 -9.940 8.435 1.00 96.69 101 VAL A O 1
ATOM 838 N N . THR A 1 102 ? -5.533 -9.721 6.302 1.00 96.75 102 THR A N 1
ATOM 839 C CA . THR A 1 102 ? -6.926 -10.114 6.580 1.00 96.75 102 THR A CA 1
ATOM 840 C C . THR A 1 102 ? -7.051 -11.594 6.921 1.00 96.75 102 THR A C 1
ATOM 842 O O . THR A 1 102 ? -7.824 -11.936 7.819 1.00 96.75 102 THR A O 1
ATOM 845 N N . ASP A 1 103 ? -6.272 -12.464 6.273 1.00 96.25 103 ASP A N 1
ATOM 846 C CA . ASP A 1 103 ? -6.160 -13.871 6.669 1.00 96.25 103 ASP A CA 1
ATOM 847 C C . ASP A 1 103 ? -5.549 -13.994 8.073 1.00 96.25 103 ASP A C 1
ATOM 849 O O . ASP A 1 103 ? -6.135 -14.613 8.966 1.00 96.25 103 ASP A O 1
ATOM 853 N N . TYR A 1 104 ? -4.450 -13.273 8.318 1.00 97.19 104 TYR A N 1
ATOM 854 C CA . TYR A 1 104 ? -3.805 -13.227 9.625 1.00 97.19 104 TYR A CA 1
ATOM 855 C C . TYR A 1 104 ? -4.742 -12.754 10.741 1.00 97.19 104 TYR A C 1
ATOM 857 O O . TYR A 1 104 ? -4.740 -13.336 11.821 1.00 97.19 104 TYR A O 1
ATOM 865 N N . TYR A 1 105 ? -5.569 -11.730 10.528 1.00 96.62 105 TYR A N 1
ATOM 866 C CA . TYR A 1 105 ? -6.468 -11.244 11.578 1.00 96.62 105 TYR A CA 1
ATOM 867 C C . TYR A 1 105 ? -7.512 -12.280 11.999 1.00 96.62 105 TYR A C 1
ATOM 869 O O . TYR A 1 105 ? -7.814 -12.373 13.192 1.00 96.62 105 TYR A O 1
ATOM 877 N N . ARG A 1 106 ? -7.968 -13.127 11.070 1.00 94.44 106 ARG A N 1
ATOM 878 C CA . ARG A 1 106 ? -8.843 -14.266 11.390 1.00 94.44 106 ARG A CA 1
ATOM 879 C C . ARG A 1 106 ? -8.105 -15.309 12.224 1.00 94.44 106 ARG A C 1
ATOM 881 O O . ARG A 1 106 ? -8.631 -15.786 13.228 1.00 94.44 106 ARG A O 1
ATOM 888 N N . GLU A 1 107 ? -6.872 -15.635 11.845 1.00 95.62 107 GLU A N 1
ATOM 889 C CA . GLU A 1 107 ? -6.015 -16.543 12.611 1.00 95.62 107 GLU A CA 1
ATOM 890 C C . GLU A 1 107 ? -5.701 -16.010 14.016 1.00 95.62 107 GLU A C 1
ATOM 892 O O . GLU A 1 107 ? -5.737 -16.753 15.003 1.00 95.62 107 GLU A O 1
ATOM 897 N N . ARG A 1 108 ? -5.442 -14.706 14.116 1.00 94.75 108 ARG A N 1
ATOM 898 C CA . ARG A 1 108 ? -5.177 -14.001 15.367 1.00 94.75 108 ARG A CA 1
ATOM 899 C C . ARG A 1 108 ? -6.379 -14.039 16.297 1.00 94.75 108 ARG A C 1
ATOM 901 O O . ARG A 1 108 ? -6.205 -14.298 17.486 1.00 94.75 108 ARG A O 1
ATOM 908 N N . ALA A 1 109 ? -7.588 -13.838 15.773 1.00 92.19 109 ALA A N 1
ATOM 909 C CA . ALA A 1 109 ? -8.822 -13.982 16.544 1.00 92.19 109 ALA A CA 1
ATOM 910 C C . ALA A 1 109 ? -8.998 -15.409 17.105 1.00 92.19 109 ALA A C 1
ATOM 912 O O . ALA A 1 109 ? -9.587 -15.583 18.169 1.00 92.19 109 ALA A O 1
ATOM 913 N N . ALA A 1 110 ? -8.420 -16.418 16.443 1.00 93.88 110 ALA A N 1
ATOM 914 C CA . ALA A 1 110 ? -8.342 -17.796 16.930 1.00 93.88 110 ALA A CA 1
ATOM 915 C C . ALA A 1 110 ? -7.144 -18.070 17.872 1.00 93.88 110 ALA A C 1
ATOM 917 O O . ALA A 1 110 ? -6.898 -19.219 18.239 1.00 93.88 110 ALA A O 1
ATOM 918 N N . GLY A 1 111 ? -6.395 -17.037 18.274 1.00 93.56 111 GLY A N 1
ATOM 919 C CA . GLY A 1 111 ? -5.296 -17.115 19.241 1.00 93.56 111 GLY A CA 1
ATOM 920 C C . GLY A 1 111 ? -3.898 -17.308 18.644 1.00 93.56 111 GLY A C 1
ATOM 921 O O . GLY A 1 111 ? -2.935 -17.449 19.401 1.00 93.56 111 GLY A O 1
ATOM 922 N N . LYS A 1 112 ? -3.741 -17.309 17.313 1.00 94.62 112 LYS A N 1
ATOM 923 C CA . LYS A 1 112 ? -2.419 -17.406 16.670 1.00 94.62 112 LYS A CA 1
ATOM 924 C C . LYS A 1 112 ? -1.765 -16.028 16.558 1.00 94.62 112 LYS A C 1
ATOM 926 O O . LYS A 1 112 ? -2.130 -15.231 15.702 1.00 94.62 112 LYS A O 1
ATOM 931 N N . ILE A 1 113 ? -0.767 -15.759 17.394 1.00 93.31 113 ILE A N 1
ATOM 932 C CA . ILE A 1 113 ? -0.030 -14.488 17.372 1.00 93.31 113 ILE A CA 1
ATOM 933 C C . ILE A 1 113 ? 1.227 -14.623 16.507 1.00 93.31 113 ILE A C 1
ATOM 935 O O . ILE A 1 113 ? 2.037 -15.529 16.711 1.00 93.31 113 ILE A O 1
ATOM 939 N N . ASN A 1 114 ? 1.417 -13.685 15.578 1.00 91.88 114 ASN A N 1
ATOM 940 C CA . ASN A 1 114 ? 2.626 -13.543 14.775 1.00 91.88 114 ASN A CA 1
ATOM 941 C C . ASN A 1 114 ? 3.215 -12.127 14.941 1.00 91.88 114 ASN A C 1
ATOM 943 O O . ASN A 1 114 ? 2.821 -11.202 14.224 1.00 91.88 114 ASN A O 1
ATOM 947 N N . PRO A 1 115 ? 4.217 -11.951 15.825 1.00 86.88 115 PRO A N 1
ATOM 948 C CA . PRO A 1 115 ? 4.837 -10.646 16.072 1.00 86.88 115 PRO A CA 1
ATOM 949 C C . PRO A 1 115 ? 5.488 -10.015 14.832 1.00 86.88 115 PRO A C 1
ATOM 951 O O . PRO A 1 115 ? 5.687 -8.800 14.784 1.00 86.88 115 PRO A O 1
ATOM 954 N N . GLY A 1 116 ? 5.846 -10.829 13.832 1.00 87.75 116 GLY A N 1
ATOM 955 C CA . GLY A 1 116 ? 6.385 -10.358 12.560 1.00 87.75 116 GLY A CA 1
ATOM 956 C C . GLY A 1 116 ? 5.338 -9.622 11.726 1.00 87.75 116 GLY A C 1
ATOM 957 O O . GLY A 1 116 ? 5.635 -8.541 11.225 1.00 87.75 116 GLY A O 1
ATOM 958 N N . LEU A 1 117 ? 4.119 -10.166 11.637 1.00 90.56 117 LEU A N 1
ATOM 959 C CA . LEU A 1 117 ? 2.997 -9.547 10.914 1.00 90.56 117 LEU A CA 1
ATOM 960 C C . LEU A 1 117 ? 2.382 -8.371 11.679 1.00 90.56 117 LEU A C 1
ATOM 962 O O . LEU A 1 117 ? 1.846 -7.452 11.077 1.00 90.56 117 LEU A O 1
ATOM 966 N N . GLU A 1 118 ? 2.507 -8.366 13.003 1.00 92.69 118 GLU A N 1
ATOM 967 C CA . GLU A 1 118 ? 2.090 -7.256 13.869 1.00 92.69 118 GLU A CA 1
ATOM 968 C C . GLU A 1 118 ? 3.123 -6.132 13.968 1.00 92.69 118 GLU A C 1
ATOM 970 O O . GLU A 1 118 ? 2.881 -5.123 14.628 1.00 92.69 118 GLU A O 1
ATOM 975 N N . LEU A 1 119 ? 4.314 -6.333 13.394 1.00 88.75 119 LEU A N 1
ATOM 976 C CA . LEU A 1 119 ? 5.481 -5.467 13.568 1.00 88.75 119 LEU A CA 1
ATOM 977 C C . LEU A 1 119 ? 5.803 -5.151 15.041 1.00 88.75 119 LEU A C 1
ATOM 979 O O . LEU A 1 119 ? 6.479 -4.167 15.338 1.00 88.75 119 LEU A O 1
ATOM 983 N N . ASN A 1 120 ? 5.423 -6.049 15.956 1.00 88.12 120 ASN A N 1
ATOM 984 C CA . ASN A 1 120 ? 5.529 -5.905 17.412 1.00 88.12 120 ASN A CA 1
ATOM 985 C C . ASN A 1 120 ? 4.791 -4.679 17.986 1.00 88.12 120 ASN A C 1
ATOM 987 O O . ASN A 1 120 ? 5.219 -4.144 19.011 1.00 88.12 120 ASN A O 1
ATOM 991 N N . GLN A 1 121 ? 3.719 -4.218 17.339 1.00 93.19 121 GLN A N 1
ATOM 992 C CA . GLN A 1 121 ? 2.857 -3.188 17.917 1.00 93.19 121 GLN A CA 1
ATOM 993 C C . GLN A 1 121 ? 2.124 -3.732 19.153 1.00 93.19 121 GLN A C 1
ATOM 995 O O . GLN A 1 121 ? 1.746 -4.907 19.169 1.00 93.19 121 GLN A O 1
ATOM 1000 N N . PRO A 1 122 ? 1.923 -2.918 20.202 1.00 94.56 122 PRO A N 1
ATOM 1001 C CA . PRO A 1 122 ? 1.245 -3.376 21.405 1.00 94.56 122 PRO A CA 1
ATOM 1002 C C . PRO A 1 122 ? -0.261 -3.548 21.158 1.00 94.56 122 PRO A C 1
ATOM 1004 O O . PRO A 1 122 ? -0.889 -2.778 20.430 1.00 94.56 122 PRO A O 1
ATOM 1007 N N . ASP A 1 123 ? -0.852 -4.558 21.796 1.00 95.31 123 ASP A N 1
ATOM 1008 C CA . ASP A 1 123 ? -2.298 -4.795 21.772 1.00 95.31 123 ASP A CA 1
ATOM 1009 C C . ASP A 1 123 ? -2.969 -4.034 22.920 1.00 95.31 123 ASP A C 1
ATOM 1011 O O . ASP A 1 123 ? -3.149 -4.563 24.019 1.00 95.31 123 ASP A O 1
ATOM 1015 N N . THR A 1 124 ? -3.257 -2.753 22.696 1.00 96.00 124 THR A N 1
ATOM 1016 C CA . THR A 1 124 ? -3.952 -1.897 23.664 1.00 96.00 124 THR A CA 1
ATOM 1017 C C . THR A 1 124 ? -5.256 -1.346 23.077 1.00 96.00 124 THR A C 1
ATOM 1019 O O . THR A 1 124 ? -5.372 -1.208 21.857 1.00 96.00 124 THR A O 1
ATOM 1022 N N . PRO A 1 125 ? -6.268 -1.051 23.920 1.00 93.44 125 PRO A N 1
ATOM 1023 C CA . PRO A 1 125 ? -7.551 -0.532 23.450 1.00 93.44 125 PRO A CA 1
ATOM 1024 C C . PRO A 1 125 ? -7.450 0.845 22.783 1.00 93.44 125 PRO A C 1
ATOM 1026 O O . PRO A 1 125 ? -6.545 1.627 23.073 1.00 93.44 125 PRO A O 1
ATOM 1029 N N . GLY A 1 126 ? -8.461 1.164 21.973 1.00 94.06 126 GLY A N 1
ATOM 1030 C CA . GLY A 1 126 ? -8.646 2.485 21.371 1.00 94.06 126 GLY A CA 1
ATOM 1031 C C . GLY A 1 126 ? -7.826 2.716 20.105 1.00 94.06 126 GLY A C 1
ATOM 1032 O O . GLY A 1 126 ? -7.141 1.816 19.613 1.00 94.06 126 GLY A O 1
ATOM 1033 N N . ILE A 1 127 ? -7.937 3.937 19.588 1.00 96.69 127 ILE A N 1
ATOM 1034 C CA . ILE A 1 127 ? -7.234 4.444 18.407 1.00 96.69 127 ILE A CA 1
ATOM 1035 C C . ILE A 1 127 ? -6.584 5.784 18.757 1.00 96.69 127 ILE A C 1
ATOM 1037 O O . ILE A 1 127 ? -7.096 6.532 19.596 1.00 96.69 127 ILE A O 1
ATOM 1041 N N . SER A 1 128 ? -5.456 6.084 18.133 1.00 97.00 128 SER A N 1
ATOM 1042 C CA . SER A 1 128 ? -4.723 7.324 18.369 1.00 97.00 128 SER A CA 1
ATOM 1043 C C . SER A 1 128 ? -5.388 8.511 17.662 1.00 97.00 128 SER A C 1
ATOM 1045 O O . SER A 1 128 ? -5.740 8.388 16.487 1.00 97.00 128 SER A O 1
ATOM 1047 N N . PRO A 1 129 ? -5.493 9.694 18.304 1.00 96.94 129 PRO A N 1
ATOM 1048 C CA . PRO A 1 129 ? -6.084 10.880 17.677 1.00 96.94 129 PRO A CA 1
ATOM 1049 C C . PRO A 1 129 ? -5.428 11.263 16.343 1.00 96.94 129 PRO A C 1
ATOM 1051 O O . PRO A 1 129 ? -6.127 11.528 15.376 1.00 96.94 129 PRO A O 1
ATOM 1054 N N . ALA A 1 130 ? -4.095 11.188 16.251 1.00 97.75 130 ALA A N 1
ATOM 1055 C CA . ALA A 1 130 ? -3.366 11.488 15.015 1.00 97.75 130 ALA A CA 1
ATOM 1056 C C . ALA A 1 130 ? -3.734 10.545 13.850 1.00 97.75 130 ALA A C 1
ATOM 1058 O O . ALA A 1 130 ? -3.795 10.965 12.697 1.00 97.75 130 ALA A O 1
ATOM 1059 N N . VAL A 1 131 ? -4.011 9.271 14.149 1.00 98.00 131 VAL A N 1
ATOM 1060 C CA . VAL A 1 131 ? -4.432 8.272 13.154 1.00 98.00 131 VAL A CA 1
ATOM 1061 C C . VAL A 1 131 ? -5.845 8.575 12.665 1.00 98.00 131 VAL A C 1
ATOM 1063 O O . VAL A 1 131 ? -6.095 8.537 11.461 1.00 98.00 131 VAL A O 1
ATOM 1066 N N . PHE A 1 132 ? -6.746 8.912 13.591 1.00 98.12 132 PHE A N 1
ATOM 1067 C CA . PHE A 1 132 ? -8.105 9.333 13.265 1.00 98.12 132 PHE A CA 1
ATOM 1068 C C . PHE A 1 132 ? -8.100 10.584 12.374 1.00 98.12 132 PHE A C 1
ATOM 1070 O O . PHE A 1 132 ? -8.659 10.557 11.280 1.00 98.12 132 PHE A O 1
ATOM 1077 N N . GLU A 1 133 ? -7.405 11.645 12.793 1.00 98.12 133 GLU A N 1
ATOM 1078 C CA . GLU A 1 133 ? -7.337 12.920 12.067 1.00 98.12 133 GLU A CA 1
ATOM 1079 C C . GLU A 1 133 ? -6.811 12.751 10.637 1.00 98.12 133 GLU A C 1
ATOM 1081 O O . GLU A 1 133 ? -7.396 13.294 9.700 1.00 98.12 133 GLU A O 1
ATOM 1086 N N . ARG A 1 134 ? -5.754 11.951 10.437 1.00 97.69 134 ARG A N 1
ATOM 1087 C CA . ARG A 1 134 ? -5.215 11.686 9.094 1.00 97.69 134 ARG A CA 1
ATOM 1088 C C . ARG A 1 134 ? -6.235 11.038 8.172 1.00 97.69 134 ARG A C 1
ATOM 1090 O O . ARG A 1 134 ? -6.396 11.484 7.039 1.00 97.69 134 ARG A O 1
ATOM 1097 N N . ILE A 1 135 ? -6.940 10.014 8.648 1.00 98.12 135 ILE A N 1
ATOM 1098 C CA . ILE A 1 135 ? -7.907 9.315 7.799 1.00 98.12 135 ILE A CA 1
ATOM 1099 C C . ILE A 1 135 ? -9.106 10.211 7.493 1.00 98.12 135 ILE A C 1
ATOM 1101 O O . ILE A 1 135 ? -9.541 10.255 6.344 1.00 98.12 135 ILE A O 1
ATOM 1105 N N . MET A 1 136 ? -9.581 10.987 8.470 1.00 98.25 136 MET A N 1
ATOM 1106 C CA . MET A 1 136 ? -10.656 11.958 8.244 1.00 98.25 136 MET A CA 1
ATOM 1107 C C . MET A 1 136 ? -10.263 13.061 7.249 1.00 98.25 136 MET A C 1
ATOM 1109 O O . MET A 1 136 ? -11.125 13.569 6.532 1.00 98.25 136 MET A O 1
ATOM 1113 N N . ASN A 1 137 ? -8.971 13.383 7.145 1.00 97.69 137 ASN A N 1
ATOM 1114 C CA . ASN A 1 137 ? -8.430 14.309 6.145 1.00 97.69 137 ASN A CA 1
ATOM 1115 C C . ASN A 1 137 ? -8.157 13.659 4.776 1.00 97.69 137 ASN A C 1
ATOM 1117 O O . ASN A 1 137 ? -7.714 14.342 3.853 1.00 97.69 137 ASN A O 1
ATOM 1121 N N . GLY A 1 138 ? -8.422 12.361 4.612 1.00 96.69 138 GLY A N 1
ATOM 1122 C CA . GLY A 1 138 ? -8.143 11.646 3.368 1.00 96.69 138 GLY A CA 1
ATOM 1123 C C . GLY A 1 138 ? -6.654 11.390 3.127 1.00 96.69 138 GLY A C 1
ATOM 1124 O O . GLY A 1 138 ? -6.223 11.297 1.977 1.00 96.69 138 GLY A O 1
ATOM 1125 N N . GLU A 1 139 ? -5.859 11.311 4.194 1.00 95.94 139 GLU A N 1
ATOM 1126 C CA . GLU A 1 139 ? -4.411 11.131 4.140 1.00 95.94 139 GLU A CA 1
ATOM 1127 C C . GLU A 1 139 ? -3.993 9.727 4.592 1.00 95.94 139 GLU A C 1
ATOM 1129 O O . GLU A 1 139 ? -4.608 9.097 5.457 1.00 95.94 139 GLU A O 1
ATOM 1134 N N . THR A 1 140 ? -2.871 9.239 4.061 1.00 94.44 140 THR A N 1
ATOM 1135 C CA . THR A 1 140 ? -2.254 8.003 4.554 1.00 94.44 140 THR A CA 1
ATOM 1136 C C . THR A 1 140 ? -1.741 8.170 5.983 1.00 94.44 140 THR A C 1
ATOM 1138 O O . THR A 1 140 ? -1.110 9.177 6.311 1.00 94.44 140 THR A O 1
ATOM 1141 N N . VAL A 1 141 ? -1.925 7.152 6.821 1.00 96.06 141 VAL A N 1
ATOM 1142 C CA . VAL A 1 141 ? -1.399 7.130 8.195 1.00 96.06 141 VAL A CA 1
ATOM 1143 C C . VAL A 1 141 ? 0.113 6.919 8.192 1.00 96.06 141 VAL A C 1
ATOM 1145 O O . VAL A 1 141 ? 0.626 6.040 7.495 1.00 96.06 141 VAL A O 1
ATOM 1148 N N . LEU A 1 142 ? 0.837 7.682 9.015 1.00 93.56 142 LEU A N 1
ATOM 1149 C CA . LEU A 1 142 ? 2.277 7.510 9.168 1.00 93.56 142 LEU A CA 1
ATOM 1150 C C . LEU A 1 142 ? 2.596 6.450 10.214 1.00 93.56 142 LEU A C 1
ATOM 1152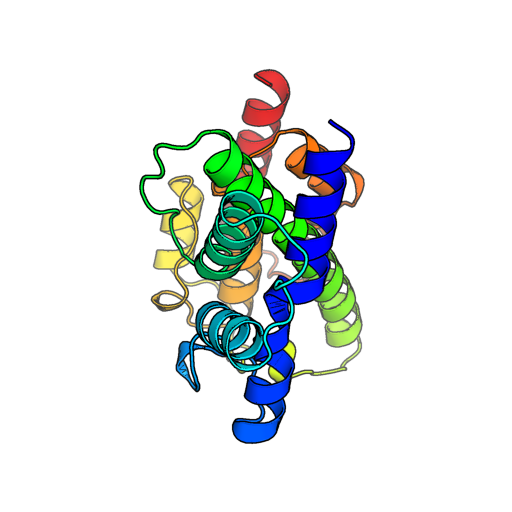 O O . LEU A 1 142 ? 1.989 6.383 11.279 1.00 93.56 142 LEU A O 1
ATOM 1156 N N . PHE A 1 143 ? 3.660 5.689 9.968 1.00 92.12 143 PHE A N 1
ATOM 1157 C CA . PHE A 1 143 ? 4.147 4.708 10.938 1.00 92.12 143 PHE A CA 1
ATOM 1158 C C . PHE A 1 143 ? 4.554 5.343 12.282 1.00 92.12 143 PHE A C 1
ATOM 1160 O O . PHE A 1 143 ? 4.551 4.677 13.314 1.00 92.12 143 PHE A O 1
ATOM 1167 N N . ALA A 1 144 ? 4.939 6.624 12.277 1.00 93.12 144 ALA A N 1
ATOM 1168 C CA . ALA A 1 144 ? 5.318 7.362 13.480 1.00 93.12 144 ALA A CA 1
ATOM 1169 C C . ALA A 1 144 ? 4.129 7.678 14.405 1.00 93.12 144 ALA A C 1
ATOM 1171 O O . ALA A 1 144 ? 4.352 7.876 15.597 1.00 93.12 144 ALA A O 1
ATOM 1172 N N . ASP A 1 145 ? 2.905 7.678 13.871 1.00 95.31 145 ASP A N 1
ATOM 1173 C CA . ASP A 1 145 ? 1.687 8.018 14.615 1.00 95.31 145 ASP A CA 1
ATOM 1174 C C . ASP A 1 145 ? 1.089 6.800 15.339 1.00 95.31 145 ASP A C 1
ATOM 1176 O O . ASP A 1 145 ? 0.205 6.947 16.180 1.00 95.31 145 ASP A O 1
ATOM 1180 N N . LEU A 1 146 ? 1.582 5.593 15.039 1.00 96.25 146 LEU A N 1
ATOM 1181 C CA . LEU A 1 146 ? 1.064 4.347 15.599 1.00 96.25 146 LEU A CA 1
ATOM 1182 C C . LEU A 1 146 ? 1.420 4.202 17.078 1.00 96.25 146 LEU A C 1
ATOM 1184 O O . LEU A 1 146 ? 2.597 4.243 17.446 1.00 96.25 146 LEU A O 1
ATOM 1188 N N . GLN A 1 147 ? 0.413 3.929 17.903 1.00 96.75 147 GLN A N 1
ATOM 1189 C CA . GLN A 1 147 ? 0.584 3.571 19.310 1.00 96.75 147 GLN A CA 1
ATOM 1190 C C . GLN A 1 147 ? 0.190 2.123 19.595 1.00 96.75 147 GLN A C 1
ATOM 1192 O O . GLN A 1 147 ? 0.666 1.570 20.583 1.00 96.75 147 GLN A O 1
ATOM 1197 N N . ASN A 1 148 ? -0.671 1.507 18.774 1.00 97.00 148 ASN A N 1
ATOM 1198 C CA . ASN A 1 148 ? -1.185 0.158 19.020 1.00 97.00 148 ASN A CA 1
ATOM 1199 C C . ASN A 1 148 ? -1.578 -0.615 17.742 1.00 97.00 148 ASN A C 1
ATOM 1201 O O . ASN A 1 148 ? -1.431 -0.143 16.613 1.00 97.00 148 ASN A O 1
ATOM 1205 N N . LEU A 1 149 ? -2.073 -1.845 17.913 1.00 97.00 149 LEU A N 1
ATOM 1206 C CA . LEU A 1 149 ? -2.512 -2.701 16.804 1.00 97.00 149 LEU A CA 1
ATOM 1207 C C . LEU A 1 149 ? -3.736 -2.186 16.043 1.00 97.00 149 LEU A C 1
ATOM 1209 O O . LEU A 1 149 ? -3.878 -2.507 14.861 1.00 97.00 149 LEU A O 1
ATOM 1213 N N . ASN A 1 150 ? -4.624 -1.422 16.679 1.00 97.75 150 ASN A N 1
ATOM 1214 C CA . ASN A 1 150 ? -5.762 -0.826 15.981 1.00 97.75 150 ASN A CA 1
ATOM 1215 C C . ASN A 1 150 ? -5.289 0.291 15.056 1.00 97.75 150 ASN A C 1
ATOM 1217 O O . ASN A 1 150 ? -5.705 0.325 13.902 1.00 97.75 150 ASN A O 1
ATOM 1221 N N . ASP A 1 151 ? -4.339 1.111 15.504 1.00 98.00 151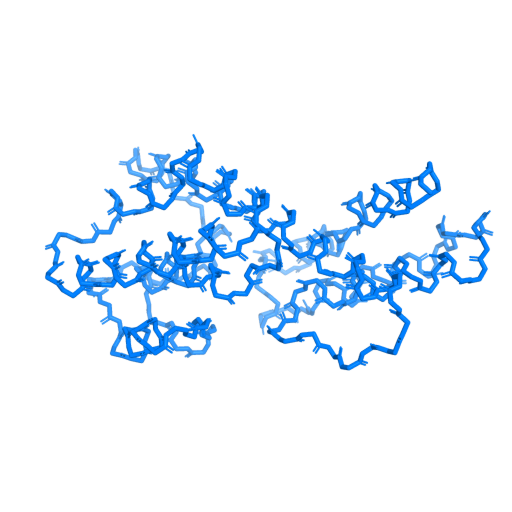 ASP A N 1
ATOM 1222 C CA . ASP A 1 151 ? -3.682 2.101 14.650 1.00 98.00 151 ASP A CA 1
ATOM 1223 C C . ASP A 1 151 ? -3.013 1.436 13.447 1.00 98.00 151 ASP A C 1
ATOM 1225 O O . ASP A 1 151 ? -3.099 1.928 12.326 1.00 98.00 151 ASP A O 1
ATOM 1229 N N . PHE A 1 152 ? -2.373 0.282 13.655 1.00 97.62 152 PHE A N 1
ATOM 1230 C CA . PHE A 1 152 ? -1.717 -0.444 12.570 1.00 97.62 152 PHE A CA 1
ATOM 1231 C C . PHE A 1 152 ? -2.708 -1.014 11.543 1.00 97.62 152 PHE A C 1
ATOM 1233 O O . PHE A 1 152 ? -2.464 -0.923 10.340 1.00 97.62 152 PHE A O 1
ATOM 1240 N N . LYS A 1 153 ? -3.852 -1.543 11.994 1.00 98.25 153 LYS A N 1
ATOM 1241 C CA . LYS A 1 153 ? -4.967 -1.927 11.108 1.00 98.25 153 LYS A CA 1
ATOM 1242 C C . LYS A 1 153 ? -5.499 -0.716 10.341 1.00 98.25 153 LYS A C 1
ATOM 1244 O O . LYS A 1 153 ? -5.714 -0.800 9.137 1.00 98.25 153 LYS A O 1
ATOM 1249 N N . LEU A 1 154 ? -5.679 0.418 11.018 1.00 98.31 154 LEU A N 1
ATOM 1250 C CA . LEU A 1 154 ? -6.150 1.657 10.399 1.00 98.31 154 LEU A CA 1
ATOM 1251 C C . LEU A 1 154 ? -5.139 2.241 9.411 1.00 98.31 154 LEU A C 1
ATOM 1253 O O . LEU A 1 154 ? -5.548 2.776 8.387 1.00 98.31 154 LEU A O 1
ATOM 1257 N N . LEU A 1 155 ? -3.836 2.061 9.629 1.00 97.75 155 LEU A N 1
ATOM 1258 C CA . LEU A 1 155 ? -2.824 2.392 8.628 1.00 97.75 155 LEU A CA 1
ATOM 1259 C C . LEU A 1 155 ? -3.026 1.603 7.336 1.00 97.75 155 LEU A C 1
ATOM 1261 O O . LEU A 1 155 ? -2.962 2.185 6.255 1.00 97.75 155 LEU A O 1
ATOM 1265 N N . GLN A 1 156 ? -3.323 0.306 7.438 1.00 97.88 156 GLN A N 1
ATOM 1266 C CA . GLN A 1 156 ? -3.613 -0.525 6.267 1.00 97.88 156 GLN A CA 1
ATOM 1267 C C . GLN A 1 156 ? -4.913 -0.095 5.582 1.00 97.88 156 GLN A C 1
ATOM 1269 O O . GLN A 1 156 ? -4.995 -0.142 4.359 1.00 97.88 156 GLN A O 1
ATOM 1274 N N . VAL A 1 157 ? -5.923 0.345 6.339 1.00 98.44 157 VAL A N 1
ATOM 1275 C CA . VAL A 1 157 ? -7.146 0.940 5.770 1.00 98.44 157 VAL A CA 1
ATOM 1276 C C . VAL A 1 157 ? -6.814 2.247 5.043 1.00 98.44 157 VAL A C 1
ATOM 1278 O O . VAL A 1 157 ? -7.224 2.427 3.901 1.00 98.44 157 VAL A O 1
ATOM 1281 N N . GLY A 1 158 ? -6.013 3.125 5.649 1.00 97.75 158 GLY A N 1
ATOM 1282 C CA . GLY A 1 158 ? -5.627 4.426 5.095 1.00 97.75 158 GLY A CA 1
ATOM 1283 C C . GLY A 1 158 ? -4.813 4.356 3.797 1.00 97.75 158 GLY A C 1
ATOM 1284 O O . GLY A 1 158 ? -4.722 5.349 3.079 1.00 97.75 158 GLY A O 1
ATOM 1285 N N . TRP A 1 159 ? -4.268 3.194 3.424 1.00 98.12 159 TRP A N 1
ATOM 1286 C CA . TRP A 1 159 ? -3.609 3.013 2.124 1.00 98.12 159 TRP A CA 1
ATOM 1287 C C . TRP A 1 159 ? -4.526 3.231 0.920 1.00 98.12 159 TRP A C 1
ATOM 1289 O O . TRP A 1 159 ? -4.014 3.467 -0.173 1.00 98.12 159 TRP A O 1
ATOM 1299 N N . VAL A 1 160 ? -5.852 3.214 1.103 1.00 98.19 160 VAL A N 1
ATOM 1300 C CA . VAL A 1 160 ? -6.832 3.581 0.063 1.00 98.19 160 VAL A CA 1
ATOM 1301 C C . VAL A 1 160 ? -6.540 4.938 -0.575 1.00 98.19 160 VAL A C 1
ATOM 1303 O O . VAL A 1 160 ? -6.742 5.093 -1.779 1.00 98.19 160 VAL A O 1
ATOM 1306 N N . PHE A 1 161 ? -6.018 5.897 0.195 1.00 97.69 161 PHE A N 1
ATOM 1307 C CA . PHE A 1 161 ? -5.728 7.248 -0.285 1.00 97.69 161 PHE A CA 1
ATOM 1308 C C . PHE A 1 161 ? -4.488 7.311 -1.189 1.00 97.69 161 PHE A C 1
ATOM 1310 O O . PHE A 1 161 ? -4.380 8.216 -2.011 1.00 97.69 161 PHE A O 1
ATOM 1317 N N . ASP A 1 162 ? -3.606 6.309 -1.107 1.00 97.06 162 ASP A N 1
ATOM 1318 C CA . ASP A 1 162 ? -2.429 6.131 -1.974 1.00 97.06 162 ASP A CA 1
ATOM 1319 C C . ASP A 1 162 ? -2.657 5.051 -3.055 1.00 97.06 162 ASP A C 1
ATOM 1321 O O . ASP A 1 162 ? -1.717 4.531 -3.662 1.00 97.06 162 ASP A O 1
ATOM 1325 N N . VAL A 1 163 ? -3.909 4.648 -3.301 1.00 97.81 163 VAL A N 1
ATOM 1326 C CA . VAL A 1 163 ? -4.225 3.751 -4.419 1.00 97.81 163 VAL A CA 1
ATOM 1327 C C . VAL A 1 163 ? -4.235 4.533 -5.729 1.00 97.81 163 VAL A C 1
ATOM 1329 O O . VAL A 1 163 ? -4.935 5.539 -5.902 1.00 97.81 163 VAL A O 1
ATOM 1332 N N . ASN A 1 164 ? -3.482 4.026 -6.698 1.00 97.69 164 ASN A N 1
ATOM 1333 C CA . ASN A 1 164 ? -3.200 4.704 -7.953 1.00 97.69 164 ASN A CA 1
ATOM 1334 C C . ASN A 1 164 ? -4.233 4.417 -9.039 1.00 97.69 164 ASN A C 1
ATOM 1336 O O . ASN A 1 164 ? -4.508 5.301 -9.855 1.00 97.69 164 ASN A O 1
ATOM 1340 N N . PHE A 1 165 ? -4.806 3.213 -9.054 1.00 98.19 165 PHE A N 1
ATOM 1341 C CA . PHE A 1 165 ? -5.662 2.744 -10.140 1.00 98.19 165 PHE A CA 1
ATOM 1342 C C . PHE A 1 165 ? -7.027 2.264 -9.638 1.00 98.19 165 PHE A C 1
ATOM 1344 O O . PHE A 1 165 ? -7.144 1.512 -8.673 1.00 98.19 165 PHE A O 1
ATOM 1351 N N . ALA A 1 166 ? -8.092 2.647 -10.345 1.00 98.25 166 ALA A N 1
ATOM 1352 C CA . ALA A 1 166 ? -9.449 2.200 -10.029 1.00 98.25 166 ALA A CA 1
ATOM 1353 C C . ALA A 1 166 ? -9.644 0.667 -10.060 1.00 98.25 166 ALA A C 1
ATOM 1355 O O . ALA A 1 166 ? -10.378 0.162 -9.210 1.00 98.25 166 ALA A O 1
ATOM 1356 N N . PRO A 1 167 ? -8.995 -0.112 -10.957 1.00 98.25 167 PRO A N 1
ATOM 1357 C CA . PRO A 1 167 ? -8.971 -1.572 -10.850 1.00 98.25 167 PRO A CA 1
ATOM 1358 C C . PRO A 1 167 ? -8.555 -2.099 -9.471 1.00 98.25 167 PRO A C 1
ATOM 1360 O O . PRO A 1 167 ? -9.165 -3.052 -8.992 1.00 98.25 167 PRO A O 1
ATOM 1363 N N . THR A 1 168 ? -7.578 -1.468 -8.816 1.00 98.56 168 THR A N 1
ATOM 1364 C CA . THR A 1 168 ? -7.118 -1.832 -7.468 1.00 98.56 168 THR A CA 1
ATOM 1365 C C . THR A 1 168 ? -8.235 -1.641 -6.446 1.00 98.56 168 THR A C 1
ATOM 1367 O O . THR A 1 168 ? -8.546 -2.566 -5.699 1.00 98.56 168 THR A O 1
ATOM 1370 N N . LEU A 1 169 ? -8.916 -0.487 -6.473 1.00 98.62 169 LEU A N 1
ATOM 1371 C CA . LEU A 1 169 ? -10.064 -0.201 -5.600 1.00 98.62 169 LEU A CA 1
ATOM 1372 C C . LEU A 1 169 ? -11.242 -1.155 -5.845 1.00 98.62 169 LEU A C 1
ATOM 1374 O O . LEU A 1 169 ? -11.858 -1.634 -4.894 1.00 98.62 169 LEU A O 1
ATOM 1378 N N . ARG A 1 170 ? -11.536 -1.491 -7.109 1.00 98.44 170 ARG A N 1
ATOM 1379 C CA . ARG A 1 170 ? -12.559 -2.500 -7.432 1.00 98.44 170 ARG A CA 1
ATOM 1380 C C . ARG A 1 170 ? -12.207 -3.848 -6.820 1.00 98.44 170 ARG A C 1
ATOM 1382 O O . ARG A 1 170 ? -13.054 -4.457 -6.176 1.00 98.44 170 ARG A O 1
ATOM 1389 N N . ARG A 1 171 ? -10.952 -4.286 -6.959 1.00 98.44 171 ARG A N 1
ATOM 1390 C CA . ARG A 1 171 ? -10.489 -5.558 -6.389 1.00 98.44 171 ARG A CA 1
ATOM 1391 C C . ARG A 1 171 ? -10.524 -5.559 -4.865 1.00 98.44 171 ARG A C 1
ATOM 1393 O O . ARG A 1 171 ? -10.914 -6.566 -4.281 1.00 98.44 171 ARG A O 1
ATOM 1400 N N . LEU A 1 172 ? -10.166 -4.439 -4.241 1.00 98.25 172 LEU A N 1
ATOM 1401 C CA . LEU A 1 172 ? -10.260 -4.237 -2.798 1.00 98.25 172 LEU A CA 1
ATOM 1402 C C . LEU A 1 172 ? -11.700 -4.440 -2.298 1.00 98.25 172 LEU A C 1
ATOM 1404 O O . LEU A 1 172 ? -11.917 -5.197 -1.349 1.00 98.25 172 LEU A O 1
ATOM 1408 N N . LYS A 1 173 ? -12.677 -3.827 -2.983 1.00 97.94 173 LYS A N 1
ATOM 1409 C CA . LYS A 1 173 ? -14.111 -3.943 -2.670 1.00 97.94 173 LYS A CA 1
ATOM 1410 C C . LYS A 1 173 ? -14.651 -5.350 -2.933 1.00 97.94 173 LYS A C 1
ATOM 1412 O O . LYS A 1 173 ? -15.272 -5.939 -2.058 1.00 97.94 173 LYS A O 1
ATOM 1417 N N . GLU A 1 174 ? -14.372 -5.922 -4.104 1.00 98.06 174 GLU A N 1
ATOM 1418 C CA . GLU A 1 174 ? -14.812 -7.275 -4.482 1.00 98.06 174 GLU A CA 1
ATOM 1419 C C . GLU A 1 174 ? -14.347 -8.356 -3.500 1.00 98.06 174 GLU A C 1
ATOM 1421 O O . GLU A 1 174 ? -15.041 -9.352 -3.304 1.00 98.06 174 GLU A O 1
ATOM 1426 N N . ARG A 1 175 ? -13.164 -8.181 -2.899 1.00 97.88 175 ARG A N 1
ATOM 1427 C CA . ARG A 1 175 ? -12.601 -9.133 -1.935 1.00 97.88 175 ARG A CA 1
ATOM 1428 C C . ARG A 1 175 ? -13.001 -8.851 -0.482 1.00 97.88 175 ARG A C 1
ATOM 1430 O O . ARG A 1 175 ? -12.689 -9.670 0.380 1.00 97.88 175 ARG A O 1
ATOM 1437 N N . GLY A 1 176 ? -13.681 -7.735 -0.205 1.00 97.94 176 GLY A N 1
ATOM 1438 C CA . GLY A 1 176 ? -14.170 -7.384 1.133 1.00 97.94 176 GLY A CA 1
ATOM 1439 C C . GLY A 1 176 ? -13.060 -7.208 2.175 1.00 97.94 176 GLY A C 1
ATOM 1440 O O . GLY A 1 176 ? -13.258 -7.532 3.346 1.00 97.94 176 GLY A O 1
ATOM 1441 N N . TYR A 1 177 ? -11.864 -6.756 1.772 1.00 98.50 177 TYR A N 1
ATOM 1442 C CA . TYR A 1 177 ? -10.737 -6.672 2.709 1.00 98.50 177 TYR A CA 1
ATOM 1443 C C . TYR A 1 177 ? -10.957 -5.626 3.798 1.00 98.50 177 TYR A C 1
ATOM 1445 O O . TYR A 1 177 ? -10.673 -5.911 4.958 1.00 98.50 177 TYR A O 1
ATOM 1453 N N . LEU A 1 178 ? -11.501 -4.452 3.459 1.00 98.25 178 LEU A N 1
ATOM 1454 C CA . LEU A 1 178 ? -11.763 -3.413 4.458 1.00 98.25 178 LEU A CA 1
ATOM 1455 C C . LEU A 1 178 ? -12.827 -3.862 5.465 1.00 98.25 178 LEU A C 1
ATOM 1457 O O . LEU A 1 178 ? -12.607 -3.717 6.664 1.00 98.25 178 LEU A O 1
ATOM 1461 N N . ASP A 1 179 ? -13.898 -4.517 5.011 1.00 97.75 179 ASP A N 1
ATOM 1462 C CA . ASP A 1 179 ? -14.909 -5.110 5.899 1.00 97.75 179 ASP A CA 1
ATOM 1463 C C . ASP A 1 179 ? -14.288 -6.157 6.835 1.00 97.75 179 ASP A C 1
ATOM 1465 O O . ASP A 1 179 ? -14.564 -6.193 8.036 1.00 97.75 179 ASP A O 1
ATOM 1469 N N . SER A 1 180 ? -13.378 -6.980 6.302 1.00 97.94 180 SER A N 1
ATOM 1470 C CA . SER A 1 180 ? -12.637 -7.957 7.099 1.00 97.94 180 SER A CA 1
ATOM 1471 C C . SER A 1 180 ? -11.688 -7.299 8.104 1.00 97.94 180 SER A C 1
ATOM 1473 O O . SER A 1 180 ? -11.445 -7.884 9.153 1.00 97.94 180 SER A O 1
ATOM 1475 N N . ILE A 1 181 ? -11.122 -6.121 7.828 1.00 98.19 181 ILE A N 1
ATOM 1476 C CA . ILE A 1 181 ? -10.328 -5.378 8.820 1.00 98.19 181 ILE A CA 1
ATOM 1477 C C . ILE A 1 181 ? -11.258 -4.762 9.875 1.00 98.19 181 ILE A C 1
ATOM 1479 O O . ILE A 1 181 ? -10.991 -4.904 11.072 1.00 98.19 181 ILE A O 1
ATOM 1483 N N . ARG A 1 182 ? -12.381 -4.154 9.457 1.00 97.81 182 ARG A N 1
ATOM 1484 C CA . ARG A 1 182 ? -13.393 -3.550 10.343 1.00 97.81 182 ARG A CA 1
ATOM 1485 C C . ARG A 1 182 ? -13.893 -4.526 11.396 1.00 97.81 182 ARG A C 1
ATOM 1487 O O . ARG A 1 182 ? -14.035 -4.131 12.553 1.00 97.81 182 ARG A O 1
ATOM 1494 N N . SER A 1 183 ? -14.121 -5.786 11.020 1.00 97.19 183 SER A N 1
ATOM 1495 C CA . SER A 1 183 ? -14.615 -6.824 11.935 1.00 97.19 183 SER A CA 1
ATOM 1496 C C . SER A 1 183 ? -13.628 -7.195 13.048 1.00 97.19 183 SER A C 1
ATOM 1498 O O . SER A 1 183 ? -14.006 -7.888 13.988 1.00 97.19 183 SER A O 1
ATOM 1500 N N . HIS A 1 184 ? -12.363 -6.779 12.936 1.00 96.4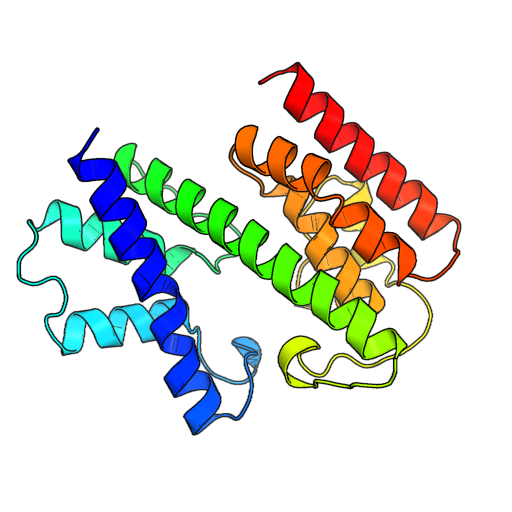4 184 HIS A N 1
ATOM 1501 C CA . HIS A 1 184 ? -11.319 -7.005 13.938 1.00 96.44 184 HIS A CA 1
ATOM 1502 C C . HIS A 1 184 ? -10.887 -5.708 14.639 1.00 96.44 184 HIS A C 1
ATOM 1504 O O . HIS A 1 184 ? -9.884 -5.712 15.358 1.00 96.44 184 HIS A O 1
ATOM 1510 N N . LEU A 1 185 ? -11.596 -4.601 14.420 1.00 97.06 185 LEU A N 1
ATOM 1511 C CA . LEU A 1 185 ? -11.432 -3.343 15.147 1.00 97.06 185 LEU A CA 1
ATOM 1512 C C . LEU A 1 185 ? -12.496 -3.220 16.252 1.00 97.06 185 LEU A C 1
ATOM 1514 O O . LEU A 1 185 ? -13.519 -3.906 16.180 1.00 97.06 185 LEU A O 1
ATOM 1518 N N . PRO A 1 186 ? -12.277 -2.364 17.268 1.00 94.06 186 PRO A N 1
ATOM 1519 C CA . PRO A 1 186 ? -13.282 -2.085 18.290 1.00 94.06 186 PRO A CA 1
ATOM 1520 C C . PRO A 1 186 ? -14.622 -1.649 17.685 1.00 94.06 186 PRO A C 1
ATOM 1522 O O . PRO A 1 186 ? -14.668 -1.042 16.611 1.00 94.06 186 PRO A O 1
ATOM 1525 N N . ASP A 1 187 ? -15.715 -1.959 18.378 1.00 92.69 187 ASP A N 1
ATOM 1526 C CA . ASP A 1 187 ? -17.015 -1.377 18.063 1.00 92.69 187 ASP A CA 1
ATOM 1527 C C . ASP A 1 187 ? -17.109 -0.001 18.727 1.00 92.69 187 ASP A C 1
ATOM 1529 O O . ASP A 1 187 ? -17.340 0.106 19.930 1.00 92.69 187 ASP A O 1
ATOM 1533 N N . ASP A 1 188 ? -16.787 1.032 17.953 1.00 91.69 188 ASP A N 1
ATOM 1534 C CA . ASP A 1 188 ? -16.566 2.398 18.417 1.00 91.69 188 ASP A CA 1
ATOM 1535 C C . ASP A 1 188 ? -17.076 3.394 17.363 1.00 91.69 188 ASP A C 1
ATOM 1537 O O . ASP A 1 188 ? -16.953 3.152 16.158 1.00 91.69 188 ASP A O 1
ATOM 1541 N N . GLU A 1 189 ? -17.665 4.507 17.811 1.00 94.75 189 GLU A N 1
ATOM 1542 C CA . GLU A 1 189 ? -18.256 5.516 16.920 1.00 94.75 189 GLU A CA 1
ATOM 1543 C C . GLU A 1 189 ? -17.217 6.145 15.986 1.00 94.75 189 GLU A C 1
ATOM 1545 O O . GLU A 1 189 ? -17.495 6.288 14.794 1.00 94.75 189 GLU A O 1
ATOM 1550 N N . ASN A 1 190 ? -15.997 6.413 16.470 1.00 95.06 190 ASN A N 1
ATOM 1551 C CA . ASN A 1 190 ? -14.934 6.978 15.637 1.00 95.06 190 ASN A CA 1
ATOM 1552 C C . ASN A 1 190 ? -14.501 5.983 14.554 1.00 95.06 190 ASN A C 1
ATOM 1554 O O . ASN A 1 190 ? -14.184 6.375 13.433 1.00 95.06 190 ASN A O 1
ATOM 1558 N N . VAL A 1 191 ? -14.497 4.681 14.864 1.00 96.62 191 VAL A N 1
ATOM 1559 C CA . VAL A 1 191 ? -14.201 3.641 13.866 1.00 96.62 191 VAL A CA 1
ATOM 1560 C C . VAL A 1 191 ? -15.300 3.592 12.802 1.00 96.62 191 VAL A C 1
ATOM 1562 O O . VAL A 1 191 ? -14.986 3.444 11.625 1.00 96.62 191 VAL A O 1
ATOM 1565 N N . ASN A 1 192 ? -16.573 3.737 13.174 1.00 96.56 192 ASN A N 1
ATOM 1566 C CA . ASN A 1 192 ? -17.667 3.783 12.198 1.00 96.56 192 ASN A CA 1
ATOM 1567 C C . ASN A 1 192 ? -17.544 4.994 11.264 1.00 96.56 192 ASN A C 1
ATOM 1569 O O . ASN A 1 192 ? -17.538 4.820 10.046 1.00 96.56 192 ASN A O 1
ATOM 1573 N N . GLU A 1 193 ? -17.351 6.188 11.826 1.00 97.56 193 GLU A N 1
ATOM 1574 C CA . GLU A 1 193 ? -17.195 7.431 11.060 1.00 97.56 193 GLU A CA 1
ATOM 1575 C C . GLU A 1 193 ? -16.020 7.357 10.070 1.00 97.56 193 GLU A C 1
ATOM 1577 O O . GLU A 1 193 ? -16.128 7.745 8.904 1.00 97.56 193 GLU A O 1
ATOM 1582 N N . LEU A 1 194 ? -14.905 6.779 10.513 1.00 97.75 194 LEU A N 1
ATOM 1583 C CA . LEU A 1 194 ? -13.716 6.582 9.697 1.00 97.75 194 LEU A CA 1
ATOM 1584 C C . LEU A 1 194 ? -13.982 5.671 8.491 1.00 97.75 194 LEU A C 1
ATOM 1586 O O . LEU A 1 194 ? -13.547 5.966 7.374 1.00 97.75 194 LEU A O 1
ATOM 1590 N N . PHE A 1 195 ? -14.701 4.566 8.693 1.00 98.38 195 PHE A N 1
ATOM 1591 C CA . PHE A 1 195 ? -15.049 3.657 7.600 1.00 98.38 195 PHE A CA 1
ATOM 1592 C C . PHE A 1 195 ? -16.062 4.276 6.636 1.00 98.38 195 PHE A C 1
ATOM 1594 O O . PHE A 1 195 ? -15.953 4.044 5.431 1.00 98.38 195 PHE A O 1
ATOM 1601 N N . ASP A 1 196 ? -16.980 5.112 7.119 1.00 98.12 196 ASP A N 1
ATOM 1602 C CA . ASP A 1 196 ? -17.866 5.890 6.251 1.00 98.12 196 ASP A CA 1
ATOM 1603 C C . ASP A 1 196 ? -17.064 6.865 5.374 1.00 98.12 196 ASP A C 1
ATOM 1605 O O . ASP A 1 196 ? -17.283 6.928 4.161 1.00 98.12 196 ASP A O 1
ATOM 1609 N N . CYS A 1 197 ? -16.084 7.576 5.945 1.00 98.06 197 CYS A N 1
ATOM 1610 C CA . CYS A 1 197 ? -15.173 8.455 5.200 1.00 98.06 197 CYS A CA 1
ATOM 1611 C C . CYS A 1 197 ? -14.424 7.692 4.091 1.00 98.06 197 CYS A C 1
ATOM 1613 O O . CYS A 1 197 ? -14.463 8.076 2.916 1.00 98.06 197 CYS A O 1
ATOM 1615 N N . VAL A 1 198 ? -13.801 6.567 4.449 1.00 98.38 198 VAL A N 1
ATOM 1616 C CA . VAL A 1 198 ? -13.033 5.724 3.522 1.00 98.38 198 VAL A CA 1
ATOM 1617 C C . VAL A 1 198 ? -13.914 5.153 2.410 1.00 98.38 198 VAL A C 1
ATOM 1619 O O . VAL A 1 198 ? -13.548 5.223 1.235 1.00 98.38 198 VAL A O 1
ATOM 1622 N N . ASN A 1 199 ? -15.090 4.625 2.746 1.00 98.25 199 ASN A N 1
ATOM 1623 C CA . ASN A 1 199 ? -16.010 4.073 1.755 1.00 98.25 199 ASN A CA 1
ATOM 1624 C C . ASN A 1 199 ? -16.511 5.157 0.794 1.00 98.25 199 ASN A C 1
ATOM 1626 O O . ASN A 1 199 ? -16.512 4.943 -0.419 1.00 98.25 199 ASN A O 1
ATOM 1630 N N . ASN A 1 200 ? -16.846 6.346 1.303 1.00 98.00 200 ASN A N 1
ATOM 1631 C CA . ASN A 1 200 ? -17.235 7.480 0.466 1.00 98.00 200 ASN A CA 1
ATOM 1632 C C . ASN A 1 200 ? -16.120 7.882 -0.512 1.00 98.00 200 ASN A C 1
ATOM 1634 O O . ASN A 1 200 ? -16.398 8.102 -1.693 1.00 98.00 200 ASN A O 1
ATOM 1638 N N . TYR A 1 201 ? -14.863 7.923 -0.057 1.00 98.12 201 TYR A N 1
ATOM 1639 C CA . TYR A 1 201 ? -13.712 8.181 -0.927 1.00 98.12 201 TYR A CA 1
ATOM 1640 C C . TYR A 1 201 ? -13.590 7.136 -2.048 1.00 98.12 201 TYR A C 1
ATOM 1642 O O . TYR A 1 201 ? -13.416 7.491 -3.218 1.00 98.12 201 TYR A O 1
ATOM 1650 N N . ILE A 1 202 ? -13.723 5.848 -1.712 1.00 98.19 202 ILE A N 1
ATOM 1651 C CA . ILE A 1 202 ? -13.650 4.752 -2.688 1.00 98.19 202 ILE A CA 1
ATOM 1652 C C . ILE A 1 202 ? -14.763 4.880 -3.731 1.00 98.19 202 ILE A C 1
ATOM 1654 O O . ILE A 1 202 ? -14.476 4.818 -4.928 1.00 98.19 202 ILE A O 1
ATOM 1658 N N . GLU A 1 203 ? -16.013 5.101 -3.316 1.00 97.75 203 GLU A N 1
ATOM 1659 C CA . GLU A 1 203 ? -17.135 5.256 -4.250 1.00 97.75 203 GLU A CA 1
ATOM 1660 C C . GLU A 1 203 ? -16.937 6.458 -5.183 1.00 97.75 203 GLU A C 1
ATOM 1662 O O . GLU A 1 203 ? -17.138 6.345 -6.393 1.00 97.75 203 GLU A O 1
ATOM 1667 N N . GLN A 1 204 ? -16.478 7.599 -4.661 1.00 97.12 204 GLN A N 1
ATOM 1668 C CA . GLN A 1 204 ? -16.176 8.775 -5.484 1.00 97.12 204 GLN A CA 1
ATOM 1669 C C . GLN A 1 204 ? -15.088 8.479 -6.526 1.00 97.12 204 GLN A C 1
ATOM 1671 O O . GLN A 1 204 ? -15.251 8.802 -7.708 1.00 97.12 204 GLN A O 1
ATOM 1676 N N . ARG A 1 205 ? -14.001 7.814 -6.117 1.00 97.19 205 ARG A N 1
ATOM 1677 C CA . ARG A 1 205 ? -12.905 7.406 -7.012 1.00 97.19 205 ARG A CA 1
ATOM 1678 C C . ARG A 1 205 ? -13.353 6.393 -8.063 1.00 97.19 205 ARG A C 1
ATOM 1680 O O . ARG A 1 205 ? -12.835 6.422 -9.172 1.00 97.19 205 ARG A O 1
ATOM 1687 N N . LEU A 1 206 ? -14.286 5.498 -7.741 1.00 97.00 206 LEU A N 1
ATOM 1688 C CA . LEU A 1 206 ? -14.804 4.507 -8.687 1.00 97.00 206 LEU A CA 1
ATOM 1689 C C . LEU A 1 206 ? -15.816 5.094 -9.676 1.00 97.00 206 LEU A C 1
ATOM 1691 O O . LEU A 1 206 ? -15.871 4.631 -10.812 1.00 97.00 206 LEU A O 1
ATOM 1695 N N . ASN A 1 207 ? -16.574 6.114 -9.271 1.00 94.62 207 ASN A N 1
ATOM 1696 C CA . ASN A 1 207 ? -17.550 6.794 -10.129 1.00 94.62 207 ASN A CA 1
ATOM 1697 C C . ASN A 1 207 ? -16.915 7.788 -11.114 1.00 94.62 207 ASN A C 1
ATOM 1699 O O . ASN A 1 207 ? -17.545 8.161 -12.100 1.00 94.62 207 ASN A O 1
ATOM 1703 N N . THR A 1 208 ? -15.692 8.243 -10.835 1.00 88.75 208 THR A N 1
ATOM 1704 C CA . THR A 1 208 ? -14.952 9.214 -11.659 1.00 88.75 208 THR A CA 1
ATOM 1705 C C . THR A 1 208 ? -13.890 8.578 -12.563 1.00 88.75 208 THR A C 1
ATOM 1707 O O . THR A 1 208 ? -13.230 9.299 -13.311 1.00 88.75 208 THR A O 1
ATOM 1710 N N . ALA A 1 209 ? -13.718 7.254 -12.490 1.00 75.62 209 ALA A N 1
ATOM 1711 C CA . ALA A 1 209 ? -12.661 6.501 -13.167 1.00 75.62 209 ALA A CA 1
ATOM 1712 C C . ALA A 1 209 ? -13.098 5.764 -14.438 1.00 75.62 209 ALA A C 1
ATOM 1714 O O . ALA A 1 209 ? -14.310 5.522 -14.621 1.00 75.62 209 ALA A O 1
#

Foldseek 3Di:
DVVLVVLLVVLLVQLQVLVVVQCVPQVAPDCVSGNDSLLVSLVVCVVVVVCVVDDPVSNVLSNLLSNCLPPQDRDDDPDPSSVVSNLVSNLVVLLVLLVVVLVVLVVVVVVDDDCRNQRVFAADDDEFPQLLVQLLVLHQDDPVRGRGSLSVLSNSLSCLSSRDDLVSLVSCVVVCSNVSSLVSHDPDPSSVVSVVSSVVVSVVVNVVD

Sequence (209 aa):
MYNDLRLAEIAALFHDIGRFEQFARHRTFSDKRSFNHAAFGVGVLIKNDVLSRLGIFEQELIIKSISSHNMLELPDEDDESVRLHQRLLRDADKLDIWWVVTDYYRERAAGKINPGLELNQPDTPGISPAVFERIMNGETVLFADLQNLNDFKLLQVGWVFDVNFAPTLRRLKERGYLDSIRSHLPDDENVNELFDCVNNYIEQRLNTA